Protein AF-A0AAW1UPZ9-F1 (afdb_monomer_lite)

pLDDT: mean 70.07, std 18.01, range [32.88, 92.69]

Sequence (197 aa):
MGSSNSKKPEITIKSIRMSTEDIRSSLRRKRPPLSKEDLHQTLISNSKQLETLRPKQSKKKQLEINQLQKLVSDVSEELLEYNDEHLDKSTDESHSFIHIEPDQLKKQKKNLKCIKTPTPKLKSSNYLDDIERELSRVKSDVSVGIKNEDNKFILLQKKKIEMLSTDLEMLNIQKRRQFTIRSNNWKRTFTDITKRL

Organism: NCBI:txid420089

Structure (mmCIF, N/CA/C/O backbone):
data_AF-A0AAW1UPZ9-F1
#
_entry.id   AF-A0AAW1UPZ9-F1
#
loop_
_atom_site.group_PDB
_atom_site.id
_atom_site.type_symbol
_atom_site.label_atom_id
_atom_site.label_alt_id
_atom_site.label_comp_id
_atom_site.label_asym_id
_atom_site.label_entity_id
_atom_site.label_seq_id
_atom_site.pdbx_PDB_ins_code
_atom_site.Cartn_x
_atom_site.Cartn_y
_atom_site.Cartn_z
_atom_site.occupancy
_atom_site.B_iso_or_equiv
_atom_site.auth_seq_id
_atom_site.auth_comp_id
_atom_site.auth_asym_id
_atom_site.auth_atom_id
_atom_site.pdbx_PDB_model_num
ATOM 1 N N . MET A 1 1 ? 26.867 16.662 29.467 1.00 37.25 1 MET A N 1
ATOM 2 C CA . MET A 1 1 ? 26.565 17.240 28.140 1.00 37.25 1 MET A CA 1
ATOM 3 C C . MET A 1 1 ? 25.119 16.929 27.811 1.00 37.25 1 MET A C 1
ATOM 5 O O . MET A 1 1 ? 24.756 15.762 27.772 1.00 37.25 1 MET A O 1
ATOM 9 N N . GLY A 1 2 ? 24.285 17.963 27.721 1.00 35.94 2 GLY A N 1
ATOM 10 C CA . GLY A 1 2 ? 22.855 17.838 27.461 1.00 35.94 2 GLY A CA 1
ATOM 11 C C . GLY A 1 2 ? 22.503 18.073 25.995 1.00 35.94 2 GLY A C 1
ATOM 12 O O . GLY A 1 2 ? 23.224 18.768 25.285 1.00 35.94 2 GLY A O 1
ATOM 13 N N . SER A 1 3 ? 21.365 17.518 25.579 1.00 32.88 3 SER A N 1
ATOM 14 C CA . SER A 1 3 ? 20.325 18.218 24.811 1.00 32.88 3 SER A CA 1
ATOM 15 C C . SER A 1 3 ? 19.138 17.281 24.603 1.00 32.88 3 SER A C 1
ATOM 17 O O . SER A 1 3 ? 19.120 16.417 23.731 1.00 32.88 3 SER A O 1
ATOM 19 N N . SER A 1 4 ? 18.132 17.465 25.450 1.00 40.25 4 SER A N 1
ATOM 20 C CA . SER A 1 4 ? 16.775 16.959 25.296 1.00 40.25 4 SER A CA 1
ATOM 21 C C . SER A 1 4 ? 16.102 17.636 24.099 1.00 40.25 4 SER A C 1
ATOM 23 O O . SER A 1 4 ? 15.606 18.754 24.217 1.00 40.25 4 SER A O 1
ATOM 25 N N . ASN A 1 5 ? 16.042 16.956 22.956 1.00 39.25 5 ASN A N 1
ATOM 26 C CA . ASN A 1 5 ? 15.197 17.360 21.830 1.00 39.25 5 ASN A CA 1
ATOM 27 C C . ASN A 1 5 ? 13.762 16.839 22.020 1.00 39.25 5 ASN A C 1
ATOM 29 O O . ASN A 1 5 ? 13.230 16.079 21.212 1.00 39.25 5 ASN A O 1
ATOM 33 N N . SER A 1 6 ? 13.102 17.252 23.103 1.00 50.97 6 SER A N 1
ATOM 34 C CA . SER A 1 6 ? 11.651 17.117 23.227 1.00 50.97 6 SER A CA 1
ATOM 35 C C . SER A 1 6 ? 10.989 18.234 22.415 1.00 50.97 6 SER A C 1
ATOM 37 O O . SER A 1 6 ? 10.606 19.280 22.941 1.00 50.97 6 SER A O 1
ATOM 39 N N . LYS A 1 7 ? 10.863 18.037 21.093 1.00 58.34 7 LYS A N 1
ATOM 40 C CA . LYS A 1 7 ? 10.022 18.910 20.256 1.00 58.34 7 LYS A CA 1
ATOM 41 C C . LYS A 1 7 ? 8.641 19.012 20.915 1.00 58.34 7 LYS A C 1
ATOM 43 O O . LYS A 1 7 ? 8.054 17.992 21.279 1.00 58.34 7 LYS A O 1
ATOM 48 N N . LYS A 1 8 ? 8.145 20.241 21.114 1.00 76.56 8 LYS A N 1
ATOM 49 C CA . LYS A 1 8 ? 6.850 20.481 21.767 1.00 76.56 8 LYS A CA 1
ATOM 50 C C . LYS A 1 8 ? 5.765 19.649 21.065 1.00 76.56 8 LYS A C 1
ATOM 52 O O . LYS A 1 8 ? 5.728 19.648 19.834 1.0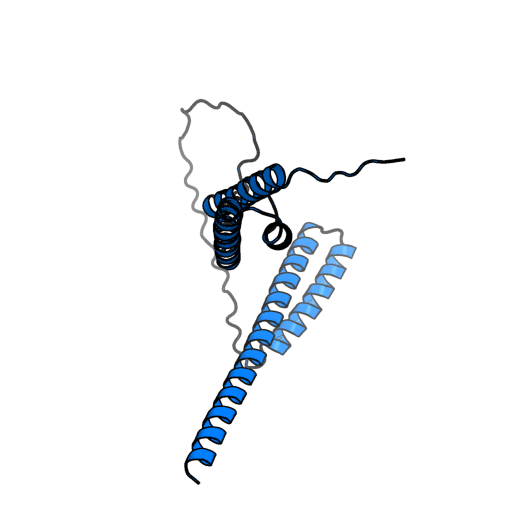0 76.56 8 LYS A O 1
ATOM 57 N N . PRO A 1 9 ? 4.856 18.998 21.810 1.00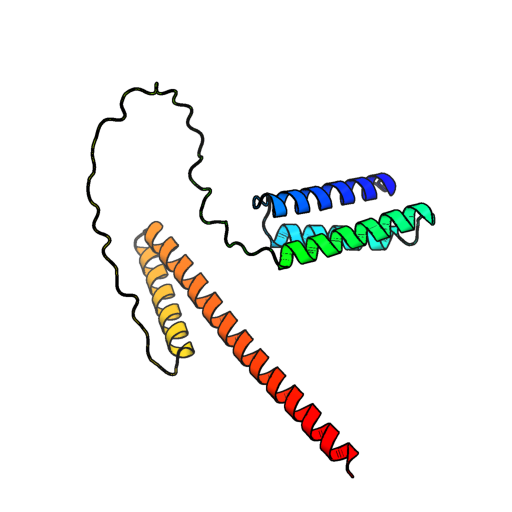 75.81 9 PRO A N 1
ATOM 58 C CA . PRO A 1 9 ? 3.854 18.090 21.246 1.00 75.81 9 PRO A CA 1
ATOM 59 C C . PRO A 1 9 ? 2.985 18.745 20.159 1.00 75.81 9 PRO A C 1
ATOM 61 O O . PRO A 1 9 ? 2.583 18.089 19.206 1.00 75.81 9 PRO A O 1
ATOM 64 N N . GLU A 1 10 ? 2.759 20.056 20.238 1.00 81.06 10 GLU A N 1
ATOM 65 C CA . GLU A 1 10 ? 2.027 20.828 19.226 1.00 81.06 10 GLU A CA 1
ATOM 66 C C . GLU A 1 10 ? 2.755 20.928 17.880 1.00 81.06 10 GLU A C 1
ATOM 68 O O . GLU A 1 10 ? 2.111 20.915 16.832 1.00 81.06 10 GLU A O 1
ATOM 73 N N . ILE A 1 11 ? 4.088 21.013 17.898 1.00 82.69 11 ILE A N 1
ATOM 74 C CA . ILE A 1 11 ? 4.915 21.038 16.685 1.00 82.69 11 ILE A CA 1
ATOM 75 C C . ILE A 1 11 ? 4.829 19.673 16.004 1.00 82.69 11 ILE A C 1
ATOM 77 O O . ILE A 1 11 ? 4.647 19.598 14.792 1.00 82.69 11 ILE A O 1
ATOM 81 N N . THR A 1 12 ? 4.882 18.601 16.795 1.00 84.62 12 THR A N 1
ATOM 82 C CA . THR A 1 12 ? 4.751 17.228 16.305 1.00 84.62 12 THR A CA 1
ATOM 83 C C . THR A 1 12 ? 3.373 16.981 15.688 1.00 84.62 12 THR A C 1
ATOM 85 O O . THR A 1 12 ? 3.299 16.499 14.564 1.00 84.62 12 THR A O 1
ATOM 88 N N . ILE A 1 13 ? 2.282 17.396 16.346 1.00 87.12 13 ILE A N 1
ATOM 89 C CA . ILE A 1 13 ? 0.916 17.262 15.802 1.00 87.12 13 ILE A CA 1
ATOM 90 C C . ILE A 1 13 ? 0.770 18.019 14.473 1.00 87.12 13 ILE A C 1
ATOM 92 O O . ILE A 1 13 ? 0.236 17.469 13.510 1.00 87.12 13 ILE A O 1
ATOM 96 N N . LYS A 1 14 ? 1.276 19.259 14.389 1.00 89.81 14 LYS A N 1
ATOM 97 C CA . LYS A 1 14 ? 1.262 20.035 13.136 1.00 89.81 14 LYS A CA 1
ATOM 98 C C . LYS A 1 14 ? 2.065 19.348 12.031 1.00 89.81 14 LYS A C 1
ATOM 100 O O . LYS A 1 14 ? 1.580 19.253 10.910 1.00 89.81 14 LYS A O 1
ATOM 105 N N . SER A 1 15 ? 3.256 18.843 12.354 1.00 90.06 15 SER A N 1
ATOM 106 C CA . SER A 1 15 ? 4.115 18.131 11.404 1.00 90.06 15 SER A CA 1
ATOM 107 C C . SER A 1 15 ? 3.444 16.869 10.862 1.00 90.06 15 SER A C 1
ATOM 109 O O . SER A 1 15 ? 3.470 16.641 9.657 1.00 90.06 15 SER A O 1
ATOM 111 N N . ILE A 1 16 ? 2.813 16.075 11.733 1.00 90.75 16 ILE A N 1
ATOM 112 C CA . ILE A 1 16 ? 2.090 14.860 11.337 1.00 90.75 16 ILE A CA 1
ATOM 113 C C . ILE A 1 16 ? 0.897 15.214 10.445 1.00 90.75 16 ILE A C 1
ATOM 115 O O . ILE A 1 16 ? 0.673 14.548 9.437 1.00 90.75 16 ILE A O 1
ATOM 119 N N . ARG A 1 17 ? 0.157 16.285 10.770 1.00 92.62 17 ARG A N 1
ATOM 120 C CA . ARG A 1 17 ? -0.947 16.762 9.926 1.00 92.62 17 ARG A CA 1
ATOM 121 C C . ARG A 1 17 ? -0.469 17.140 8.527 1.00 92.62 17 ARG A C 1
ATOM 123 O O . ARG A 1 17 ? -1.063 16.660 7.571 1.00 92.62 17 ARG A O 1
ATOM 130 N N . MET A 1 18 ? 0.581 17.956 8.408 1.00 91.81 18 MET A N 1
ATOM 131 C CA . MET A 1 18 ? 1.110 18.333 7.090 1.00 91.81 18 MET A CA 1
ATOM 132 C C . MET A 1 18 ? 1.578 17.103 6.314 1.00 91.81 18 MET A C 1
ATOM 134 O O . MET A 1 18 ? 1.113 16.883 5.207 1.00 91.81 18 MET A O 1
ATOM 138 N N . SER A 1 19 ? 2.383 16.239 6.942 1.00 91.88 19 SER A N 1
ATOM 139 C CA . SER A 1 19 ? 2.869 15.003 6.317 1.00 91.88 19 SER A CA 1
ATOM 140 C C . SER A 1 19 ? 1.729 14.113 5.811 1.00 91.88 19 SER A C 1
ATOM 142 O O . SER A 1 19 ? 1.794 13.616 4.693 1.00 91.88 19 SER A O 1
ATOM 144 N N . THR A 1 20 ? 0.670 13.927 6.599 1.00 90.88 20 THR A N 1
ATOM 145 C CA . THR A 1 20 ? -0.464 13.075 6.207 1.00 90.88 20 THR A CA 1
ATOM 146 C C . THR A 1 20 ? -1.265 13.695 5.057 1.00 90.88 20 THR A C 1
ATOM 148 O O . THR A 1 20 ? -1.673 12.986 4.139 1.00 90.88 20 THR A O 1
ATOM 151 N N . GLU A 1 21 ? -1.455 15.017 5.066 1.00 91.56 21 GLU A N 1
ATOM 152 C CA . GLU A 1 21 ? -2.173 15.730 4.003 1.00 91.56 21 GLU A CA 1
ATOM 153 C C . GLU A 1 21 ? -1.360 15.815 2.701 1.00 91.56 21 GLU A C 1
ATOM 155 O O . GLU A 1 21 ? -1.933 15.748 1.611 1.00 91.56 21 GLU A O 1
ATOM 160 N N . ASP A 1 22 ? -0.032 15.901 2.798 1.00 88.88 22 ASP A N 1
ATOM 161 C CA . ASP A 1 22 ? 0.878 15.839 1.654 1.00 88.88 22 ASP A CA 1
ATOM 162 C C . ASP A 1 22 ? 0.782 14.470 0.973 1.00 88.88 22 ASP A C 1
ATOM 164 O O . ASP A 1 22 ? 0.564 14.400 -0.238 1.00 88.88 22 ASP A O 1
ATOM 168 N N . ILE A 1 23 ? 0.835 13.380 1.752 1.00 89.06 23 ILE A N 1
ATOM 169 C CA . ILE A 1 23 ? 0.655 12.010 1.244 1.00 89.06 23 ILE A CA 1
ATOM 170 C C . ILE A 1 23 ? -0.710 11.877 0.564 1.00 89.06 23 ILE A C 1
ATOM 172 O O . ILE A 1 23 ? -0.792 11.435 -0.583 1.00 89.06 23 ILE A O 1
ATOM 176 N N . ARG A 1 24 ? -1.780 12.326 1.225 1.00 90.00 24 ARG A N 1
ATOM 177 C CA . ARG A 1 24 ? -3.136 12.305 0.666 1.00 90.00 24 ARG A CA 1
ATOM 178 C C . ARG A 1 24 ? -3.241 13.076 -0.648 1.00 90.00 24 ARG A C 1
ATOM 180 O O . ARG A 1 24 ? -3.834 12.606 -1.620 1.00 90.00 24 ARG A O 1
ATOM 187 N N . SER A 1 25 ? -2.657 14.268 -0.691 1.00 86.56 25 SER A N 1
ATOM 188 C CA . SER A 1 25 ? -2.639 15.115 -1.883 1.00 86.56 25 SER A CA 1
ATOM 189 C C . SER A 1 25 ? -1.876 14.450 -3.025 1.00 86.56 25 SER A C 1
ATOM 191 O O . SER A 1 25 ? -2.332 14.479 -4.169 1.00 86.56 25 SER A O 1
ATOM 193 N N . SER A 1 26 ? -0.746 13.814 -2.725 1.00 82.88 26 SER A N 1
ATOM 194 C CA . SER A 1 26 ? 0.052 13.058 -3.687 1.00 82.88 26 SER A CA 1
ATOM 195 C C . SER A 1 26 ? -0.686 11.843 -4.250 1.00 82.88 26 SER A C 1
ATOM 197 O O . SER A 1 26 ? -0.631 11.624 -5.463 1.00 82.88 26 SER A O 1
ATOM 199 N N . LEU A 1 27 ? -1.435 11.116 -3.413 1.00 82.81 27 LEU A N 1
ATOM 200 C CA . LEU A 1 27 ? -2.290 10.006 -3.848 1.00 82.81 27 LEU A CA 1
ATOM 201 C C . LEU A 1 27 ? -3.390 10.486 -4.796 1.00 82.81 27 LEU A C 1
ATOM 203 O O . LEU A 1 27 ? -3.543 9.950 -5.893 1.00 82.81 27 LEU A O 1
ATOM 207 N N . ARG A 1 28 ? -4.088 11.572 -4.443 1.00 83.31 28 ARG A N 1
ATOM 208 C CA . ARG A 1 28 ? -5.121 12.174 -5.307 1.00 83.31 28 ARG A CA 1
ATOM 209 C C . ARG A 1 28 ? -4.572 12.668 -6.641 1.00 83.31 28 ARG A C 1
ATOM 211 O O . ARG A 1 28 ? -5.247 12.571 -7.662 1.00 83.31 28 ARG A O 1
ATOM 218 N N . ARG A 1 29 ? -3.348 13.198 -6.641 1.00 79.44 29 ARG A N 1
ATOM 219 C CA . ARG A 1 29 ? -2.657 13.666 -7.852 1.00 79.44 29 ARG A CA 1
ATOM 220 C C . ARG A 1 29 ? -2.006 12.533 -8.651 1.00 79.44 29 ARG A C 1
ATOM 222 O O . ARG A 1 29 ? -1.444 12.824 -9.703 1.00 79.44 29 ARG A O 1
ATOM 229 N N . LYS A 1 30 ? -2.058 11.279 -8.171 1.00 69.12 30 LYS A N 1
ATOM 230 C CA . LYS A 1 30 ? -1.391 10.106 -8.772 1.00 69.12 30 LYS A CA 1
ATOM 231 C C . LYS A 1 30 ? 0.097 10.347 -9.060 1.00 69.12 30 LYS A C 1
ATOM 233 O O . LYS A 1 30 ? 0.656 9.830 -10.021 1.00 69.12 30 LYS A O 1
ATOM 238 N N . ARG A 1 31 ? 0.731 11.189 -8.239 1.00 65.06 31 ARG A N 1
ATOM 239 C CA . ARG A 1 31 ? 2.157 11.536 -8.306 1.00 65.06 31 ARG A CA 1
ATOM 240 C C . ARG A 1 31 ? 2.753 11.410 -6.904 1.00 65.06 31 ARG A C 1
ATOM 242 O O . ARG A 1 31 ? 3.028 12.431 -6.263 1.00 65.06 31 ARG A O 1
ATOM 249 N N . PRO A 1 32 ? 2.878 10.182 -6.375 1.00 62.41 32 PRO A N 1
ATOM 250 C CA . PRO A 1 32 ? 3.569 9.971 -5.117 1.00 62.41 32 PRO A CA 1
ATOM 251 C C . PRO A 1 32 ? 5.060 10.332 -5.274 1.00 62.41 32 PRO A C 1
ATOM 253 O O . PRO A 1 32 ? 5.700 9.860 -6.211 1.00 62.41 32 PRO A O 1
ATOM 256 N N . PRO A 1 33 ? 5.625 11.187 -4.398 1.00 57.19 33 PRO A N 1
ATOM 257 C CA . PRO A 1 33 ? 7.039 11.569 -4.450 1.00 57.19 33 PRO A CA 1
ATOM 258 C C . PRO A 1 33 ? 7.976 10.460 -3.940 1.00 57.19 33 PRO A C 1
ATOM 260 O O . PRO A 1 33 ? 9.188 10.568 -4.093 1.00 57.19 33 PRO A O 1
ATOM 263 N N . LEU A 1 34 ? 7.417 9.427 -3.304 1.00 65.50 34 LEU A N 1
ATOM 264 C CA . LEU A 1 34 ? 8.108 8.325 -2.634 1.00 65.50 34 LEU A CA 1
ATOM 265 C C . LEU A 1 34 ? 7.427 6.996 -2.984 1.00 65.50 34 LEU A C 1
ATOM 267 O O . LEU A 1 34 ? 6.282 6.990 -3.441 1.00 65.50 34 LEU A O 1
ATOM 271 N N . SER A 1 35 ? 8.115 5.875 -2.759 1.00 79.25 35 SER A N 1
ATOM 272 C CA . SER A 1 35 ? 7.548 4.549 -3.020 1.00 79.25 35 SER A CA 1
ATOM 273 C C . SER A 1 35 ? 6.333 4.268 -2.122 1.00 79.25 35 SER A C 1
ATOM 275 O O . SER A 1 35 ? 6.225 4.796 -1.014 1.00 79.25 35 SER A O 1
ATOM 277 N N . LYS A 1 36 ? 5.412 3.409 -2.580 1.00 78.75 36 LYS A N 1
ATOM 278 C CA . LYS A 1 36 ? 4.225 2.997 -1.806 1.00 78.75 36 LYS A CA 1
ATOM 279 C C . LYS A 1 36 ? 4.599 2.446 -0.419 1.00 78.75 36 LYS A C 1
ATOM 281 O O . LYS A 1 36 ? 3.918 2.748 0.559 1.00 78.75 36 LYS A O 1
ATOM 286 N N . GLU A 1 37 ? 5.706 1.709 -0.330 1.00 79.62 37 GLU A N 1
ATOM 287 C CA . GLU A 1 37 ? 6.237 1.165 0.925 1.00 79.62 37 GLU A CA 1
ATOM 288 C C . GLU A 1 37 ? 6.715 2.279 1.873 1.00 79.62 37 GLU A C 1
ATOM 290 O O . GLU A 1 37 ? 6.344 2.296 3.046 1.00 79.62 37 GLU A O 1
ATOM 295 N N . ASP A 1 38 ? 7.455 3.271 1.366 1.00 83.50 38 ASP A N 1
ATOM 296 C CA . ASP A 1 38 ? 7.937 4.402 2.175 1.00 83.50 38 ASP A CA 1
ATOM 297 C C . ASP A 1 38 ? 6.780 5.258 2.716 1.00 83.50 38 ASP A C 1
ATOM 299 O O . ASP A 1 38 ? 6.800 5.714 3.867 1.00 83.50 38 ASP A O 1
ATOM 303 N N . LEU A 1 39 ? 5.737 5.455 1.901 1.00 86.94 39 LEU A N 1
ATOM 304 C CA . LEU A 1 39 ? 4.514 6.148 2.313 1.00 86.94 39 LEU A CA 1
ATOM 305 C C . LEU A 1 39 ? 3.796 5.377 3.428 1.00 86.94 39 LEU A C 1
ATOM 307 O O . LEU A 1 39 ? 3.377 5.979 4.419 1.00 86.94 39 LEU A O 1
ATOM 311 N N . HIS A 1 40 ? 3.719 4.050 3.316 1.00 85.75 40 HIS A N 1
ATOM 312 C CA . HIS A 1 40 ? 3.116 3.192 4.333 1.00 85.75 40 HIS A CA 1
ATOM 313 C C . HIS A 1 40 ? 3.902 3.229 5.656 1.00 85.75 40 HIS A C 1
ATOM 315 O O . HIS A 1 40 ? 3.317 3.431 6.723 1.00 85.75 40 HIS A O 1
ATOM 321 N N . GLN A 1 41 ? 5.237 3.143 5.604 1.00 88.25 41 GLN A N 1
ATOM 322 C CA . GLN A 1 41 ? 6.091 3.283 6.793 1.00 88.25 41 GLN A CA 1
ATOM 323 C C . GLN A 1 41 ? 5.932 4.655 7.461 1.00 88.25 41 GLN A C 1
ATOM 325 O O . GLN A 1 41 ? 5.888 4.757 8.693 1.00 88.25 41 GLN A O 1
ATOM 330 N N . THR A 1 42 ? 5.781 5.714 6.663 1.00 89.38 42 THR A N 1
ATOM 331 C CA . THR A 1 42 ? 5.550 7.072 7.170 1.00 89.38 42 THR A CA 1
ATOM 332 C C . THR A 1 42 ? 4.211 7.177 7.905 1.00 89.38 42 THR A C 1
ATOM 334 O O . THR A 1 42 ? 4.163 7.706 9.018 1.00 89.38 42 THR A O 1
ATOM 337 N N . LEU A 1 43 ? 3.133 6.617 7.346 1.00 91.00 43 LEU A N 1
ATOM 338 C CA . LEU A 1 43 ? 1.811 6.599 7.985 1.00 91.00 43 LEU A CA 1
ATOM 339 C C . LEU A 1 43 ? 1.803 5.772 9.282 1.00 91.00 43 LEU A C 1
ATOM 341 O O . LEU A 1 43 ? 1.248 6.220 10.289 1.00 91.00 43 LEU A O 1
ATOM 345 N N . ILE A 1 44 ? 2.496 4.626 9.315 1.00 91.12 44 ILE A N 1
ATOM 346 C CA . ILE A 1 44 ? 2.683 3.829 10.542 1.00 91.12 44 ILE A CA 1
ATOM 347 C C . ILE A 1 44 ? 3.420 4.641 11.612 1.00 91.12 44 ILE A C 1
ATOM 349 O O . ILE A 1 44 ? 3.008 4.658 12.776 1.00 91.12 44 ILE A O 1
ATOM 353 N N . SER A 1 45 ? 4.509 5.315 11.237 1.00 91.25 45 SER A N 1
ATOM 354 C CA . SER A 1 45 ? 5.289 6.152 12.154 1.00 91.25 45 SER A CA 1
ATOM 355 C C . SER A 1 45 ? 4.440 7.290 12.727 1.00 91.25 45 SER A C 1
ATOM 357 O O . SER A 1 45 ? 4.402 7.483 13.945 1.00 91.25 45 SER A O 1
ATOM 359 N N . ASN A 1 46 ? 3.674 7.976 11.873 1.00 90.62 46 ASN A N 1
ATOM 360 C CA . ASN A 1 46 ? 2.735 9.024 12.269 1.00 90.62 46 ASN A CA 1
ATOM 361 C C . ASN A 1 46 ? 1.674 8.497 13.248 1.00 90.62 46 ASN A C 1
ATOM 363 O O . ASN A 1 46 ? 1.436 9.116 14.286 1.00 90.62 46 ASN A O 1
ATOM 367 N N . SER A 1 47 ? 1.088 7.328 12.972 1.00 91.06 47 SER A N 1
ATOM 368 C CA . SER A 1 47 ? 0.102 6.687 13.852 1.00 91.06 47 SER A CA 1
ATOM 369 C C . SER A 1 47 ? 0.675 6.381 15.243 1.00 91.06 47 SER A C 1
ATOM 371 O O . SER A 1 47 ? 0.105 6.795 16.258 1.00 91.06 47 SER A O 1
ATOM 373 N N . LYS A 1 48 ? 1.867 5.766 15.304 1.00 90.75 48 LYS A N 1
ATOM 374 C CA . LYS A 1 48 ? 2.569 5.474 16.567 1.00 90.75 48 LYS A CA 1
ATOM 375 C C . LYS A 1 48 ? 2.882 6.747 17.352 1.00 90.75 48 LYS A C 1
ATOM 377 O O . LYS A 1 48 ? 2.679 6.802 18.565 1.00 90.75 48 LYS A O 1
ATOM 382 N N . GLN A 1 49 ? 3.341 7.801 16.678 1.00 89.69 49 GLN A N 1
ATOM 383 C CA . GLN A 1 49 ? 3.619 9.078 17.335 1.00 89.69 49 GLN A CA 1
ATOM 384 C C . GLN A 1 49 ? 2.346 9.692 17.936 1.00 89.69 49 GLN A C 1
ATOM 386 O O . GLN A 1 49 ? 2.374 10.143 19.081 1.00 89.69 49 GLN A O 1
ATOM 391 N N . LEU A 1 50 ? 1.212 9.648 17.232 1.00 88.88 50 LEU A N 1
ATOM 392 C CA . LEU A 1 50 ? -0.071 10.129 17.760 1.00 88.88 50 LEU A CA 1
ATOM 393 C C . LEU A 1 50 ? -0.539 9.335 18.983 1.00 88.88 50 LEU A C 1
ATOM 395 O O . LEU A 1 50 ? -1.014 9.930 19.952 1.00 88.88 50 LEU A O 1
ATOM 399 N N . GLU A 1 51 ? -0.353 8.015 18.975 1.00 88.00 51 GLU A N 1
ATOM 400 C CA . GLU A 1 51 ? -0.696 7.150 20.106 1.00 88.00 51 GLU A CA 1
ATOM 401 C C . GLU A 1 51 ? 0.115 7.505 21.361 1.00 88.00 51 GLU A C 1
ATOM 403 O O . GLU A 1 51 ? -0.453 7.656 22.445 1.00 88.00 51 GLU A O 1
ATOM 408 N N . THR A 1 52 ? 1.418 7.770 21.214 1.00 87.31 52 THR A N 1
ATOM 409 C CA . THR A 1 52 ? 2.268 8.199 22.343 1.00 87.31 52 THR A CA 1
ATOM 410 C C . THR A 1 52 ? 1.916 9.588 22.887 1.00 87.31 52 THR A C 1
ATOM 412 O O . THR A 1 52 ? 2.145 9.874 24.068 1.00 87.31 52 THR A O 1
ATOM 415 N N . LEU A 1 53 ? 1.357 10.464 22.045 1.00 83.38 53 LEU A N 1
ATOM 416 C CA . LEU A 1 53 ? 0.972 11.827 22.416 1.00 83.38 53 LEU A CA 1
ATOM 417 C C . LEU A 1 53 ? -0.409 11.886 23.079 1.00 83.38 53 LEU A C 1
ATOM 419 O O . LEU A 1 53 ? -0.628 12.740 23.939 1.00 83.38 53 LEU A O 1
ATOM 423 N N . ARG A 1 54 ? -1.322 10.968 22.739 1.00 80.75 54 ARG A N 1
ATOM 424 C CA . ARG A 1 54 ? -2.708 10.930 23.233 1.00 80.75 54 ARG A CA 1
ATOM 425 C C . ARG A 1 54 ? -2.854 10.997 24.767 1.00 80.75 54 ARG A C 1
ATOM 427 O O . ARG A 1 54 ? -3.617 11.850 25.228 1.00 80.75 54 ARG A O 1
ATOM 434 N N . PRO A 1 55 ? -2.146 10.193 25.589 1.00 74.75 55 PRO A N 1
ATOM 435 C CA . PRO A 1 55 ? -2.348 10.201 27.043 1.00 74.75 55 PRO A CA 1
ATOM 436 C C . PRO A 1 55 ? -1.811 11.459 27.746 1.00 74.75 55 PRO A C 1
ATOM 438 O O . PRO A 1 55 ? -2.175 11.718 28.888 1.00 74.75 55 PRO A O 1
ATOM 441 N N . LYS A 1 56 ? -0.965 12.265 27.087 1.00 74.00 56 LYS A N 1
ATOM 442 C CA . LYS A 1 56 ? -0.243 13.397 27.704 1.00 74.00 56 LYS A CA 1
ATOM 443 C C . LYS A 1 56 ? -0.880 14.768 27.431 1.00 74.00 56 LYS A C 1
ATOM 445 O O . LYS A 1 56 ? -0.245 15.790 27.674 1.00 74.00 56 LYS A O 1
ATOM 450 N N . GLN A 1 57 ? -2.088 14.808 26.869 1.00 77.81 57 GLN A N 1
ATOM 451 C CA . GLN A 1 57 ? -2.701 16.027 26.327 1.00 77.81 57 GLN A CA 1
ATOM 452 C C . GLN A 1 57 ? -4.069 16.342 26.944 1.00 77.81 57 GLN A C 1
ATOM 454 O O . GLN A 1 57 ? -4.772 15.456 27.424 1.00 77.81 57 GLN A O 1
ATOM 459 N N . SER A 1 58 ? -4.468 17.619 26.896 1.00 82.94 58 SER A N 1
ATOM 460 C CA . SER A 1 58 ? -5.792 18.078 27.343 1.00 82.94 58 SER A CA 1
ATOM 461 C C . SER A 1 58 ? -6.923 17.492 26.484 1.00 82.94 58 SER A C 1
ATOM 463 O O . SER A 1 58 ? -6.707 17.151 25.322 1.00 82.94 58 SER A O 1
ATOM 465 N N . LYS A 1 59 ? -8.161 17.429 27.003 1.00 80.50 59 LYS A N 1
ATOM 466 C CA . LYS A 1 59 ? -9.329 16.865 26.282 1.00 80.50 59 LYS A CA 1
ATOM 467 C C . LYS A 1 59 ? -9.517 17.437 24.866 1.00 80.50 59 LYS A C 1
ATOM 469 O O . LYS A 1 59 ? -9.788 16.693 23.929 1.00 80.50 59 LYS A O 1
ATOM 474 N N . LYS A 1 60 ? -9.317 18.749 24.685 1.00 81.31 60 LYS A N 1
ATOM 475 C CA . LYS A 1 60 ? -9.401 19.413 23.369 1.00 81.31 60 LYS A CA 1
ATOM 476 C C . LYS A 1 60 ? -8.324 18.905 22.401 1.00 81.31 60 LYS A C 1
ATOM 478 O O . LYS A 1 60 ? -8.604 18.680 21.229 1.00 81.31 60 LYS A O 1
ATOM 483 N N . LYS A 1 61 ? -7.103 18.697 22.897 1.00 80.38 61 LYS A N 1
ATOM 484 C CA . LYS A 1 61 ? -5.970 18.183 22.117 1.00 80.38 61 LYS A CA 1
ATOM 485 C C . LYS A 1 61 ? -6.077 16.682 21.845 1.00 80.38 61 LYS A C 1
ATOM 487 O O . LYS A 1 61 ? -5.694 16.242 20.771 1.00 80.38 61 LYS A O 1
ATOM 492 N N . GLN A 1 62 ? -6.669 15.911 22.754 1.00 83.12 62 GLN A N 1
ATOM 493 C CA . GLN A 1 62 ? -7.015 14.509 22.503 1.00 83.12 62 GLN A CA 1
ATOM 494 C C . GLN A 1 62 ? -8.017 14.370 21.355 1.00 83.12 62 GLN A C 1
ATOM 496 O O . GLN A 1 62 ? -7.873 13.478 20.527 1.00 83.12 62 GLN A O 1
ATOM 501 N N . LEU A 1 63 ? -9.000 15.272 21.269 1.00 86.88 63 LEU A N 1
ATOM 502 C CA . LEU A 1 63 ? -9.958 15.284 20.166 1.00 86.88 63 LEU A CA 1
ATOM 503 C C . LEU A 1 63 ? -9.276 15.599 18.823 1.00 86.88 63 LEU A C 1
ATOM 505 O O . LEU A 1 63 ? -9.544 14.918 17.837 1.00 86.88 63 LEU A O 1
ATOM 509 N N . GLU A 1 64 ? -8.338 16.551 18.802 1.00 87.06 64 GLU A N 1
ATOM 510 C CA . GLU A 1 64 ? -7.498 16.848 17.628 1.00 87.06 64 GLU A CA 1
ATOM 511 C C . GLU A 1 64 ? -6.629 15.642 17.218 1.00 87.06 64 GLU A C 1
ATOM 513 O O . GLU A 1 64 ? -6.542 15.321 16.033 1.00 87.06 64 GLU A O 1
ATOM 518 N N . ILE A 1 65 ? -6.036 14.936 18.188 1.00 88.56 65 ILE A N 1
ATOM 519 C CA . ILE A 1 65 ? -5.258 13.711 17.945 1.00 88.56 65 ILE A CA 1
ATOM 520 C C . ILE A 1 65 ? -6.146 12.600 17.381 1.00 88.56 65 ILE A C 1
ATOM 522 O O . ILE A 1 65 ? -5.751 11.964 16.414 1.00 88.56 65 ILE A O 1
ATOM 526 N N . ASN A 1 66 ? -7.349 12.390 17.921 1.00 88.44 66 ASN A N 1
ATOM 527 C CA . ASN A 1 66 ? -8.272 11.364 17.426 1.00 88.44 66 ASN A CA 1
ATOM 528 C C . ASN A 1 66 ? -8.721 11.653 15.984 1.00 88.44 66 ASN A C 1
ATOM 530 O O . ASN A 1 66 ? -8.780 10.744 15.160 1.00 88.44 66 ASN A O 1
ATOM 534 N N . GLN A 1 67 ? -9.012 12.918 15.661 1.00 90.81 67 GLN A N 1
ATOM 535 C CA . GLN A 1 67 ? -9.332 13.331 14.290 1.00 90.81 67 GLN A CA 1
ATOM 536 C C . GLN A 1 67 ? -8.160 13.069 13.341 1.00 90.81 67 GLN A C 1
ATOM 538 O O . GLN A 1 67 ? -8.359 12.607 12.221 1.00 90.81 67 GLN A O 1
ATOM 543 N N . LEU A 1 68 ? -6.937 13.336 13.798 1.00 91.50 68 LEU A N 1
ATOM 544 C CA . LEU A 1 68 ? -5.735 13.107 13.010 1.00 91.50 68 LEU A CA 1
ATOM 545 C C . LEU A 1 68 ? -5.407 11.612 12.868 1.00 91.50 68 LEU A C 1
ATOM 547 O O . LEU A 1 68 ? -5.001 11.191 11.795 1.00 91.50 68 LEU A O 1
ATOM 551 N N . GLN A 1 69 ? -5.648 10.795 13.897 1.00 91.19 69 GLN A N 1
ATOM 552 C CA . GLN A 1 69 ? -5.546 9.333 13.810 1.00 91.19 69 GLN A CA 1
ATOM 553 C C . GLN A 1 69 ? -6.531 8.768 12.788 1.00 91.19 69 GLN A C 1
ATOM 555 O O . GLN A 1 69 ? -6.153 7.911 11.994 1.00 91.19 69 GLN A O 1
ATOM 560 N N . LYS A 1 70 ? -7.765 9.289 12.762 1.00 92.69 70 LYS A N 1
ATOM 561 C CA . LYS A 1 70 ? -8.740 8.929 11.732 1.00 92.69 70 LYS A CA 1
ATOM 562 C C . LYS A 1 70 ? -8.231 9.296 10.338 1.00 92.69 70 LYS A C 1
ATOM 564 O O . LYS A 1 70 ? -8.223 8.439 9.472 1.00 92.69 70 LYS A O 1
ATOM 569 N N . LEU A 1 71 ? -7.724 10.517 10.149 1.00 91.69 71 LEU A N 1
ATOM 570 C CA . LEU A 1 71 ? -7.150 10.935 8.867 1.00 91.69 71 LEU A CA 1
ATOM 571 C C . LEU A 1 71 ? -5.996 10.022 8.422 1.00 91.69 71 LEU A C 1
ATOM 573 O O . LEU A 1 71 ? -5.942 9.642 7.261 1.00 91.69 71 LEU A O 1
ATOM 577 N N . VAL A 1 72 ? -5.088 9.651 9.330 1.00 91.44 72 VAL A N 1
ATOM 578 C CA . VAL A 1 72 ? -3.990 8.717 9.022 1.00 91.44 72 VAL A CA 1
ATOM 579 C C . VAL A 1 72 ? -4.532 7.345 8.611 1.00 91.44 72 VAL A C 1
ATOM 581 O O . VAL A 1 72 ? -4.002 6.755 7.672 1.00 91.44 72 VAL A O 1
ATOM 584 N N . SER A 1 73 ? -5.586 6.851 9.269 1.00 91.50 73 SER A N 1
ATOM 585 C CA . SER A 1 73 ? -6.252 5.592 8.905 1.00 91.50 73 SER A CA 1
ATOM 586 C C . SER A 1 73 ? -6.892 5.677 7.522 1.00 91.50 73 SER A C 1
ATOM 588 O O . SER A 1 73 ? -6.587 4.847 6.673 1.00 91.50 73 SER A O 1
ATOM 590 N N . ASP A 1 74 ? -7.688 6.720 7.270 1.00 90.75 74 ASP A N 1
ATOM 591 C CA . ASP A 1 74 ? -8.360 6.950 5.988 1.00 90.75 74 ASP A CA 1
ATOM 592 C C . ASP A 1 74 ? -7.326 7.013 4.846 1.00 90.75 74 ASP A C 1
ATOM 594 O O . ASP A 1 74 ? -7.480 6.366 3.817 1.00 90.75 74 ASP A O 1
ATOM 598 N N . VAL A 1 75 ? -6.215 7.735 5.041 1.00 89.19 75 VAL A N 1
ATOM 599 C CA . VAL A 1 75 ? -5.134 7.836 4.043 1.00 89.19 75 VAL A CA 1
ATOM 600 C C . VAL A 1 75 ? -4.375 6.515 3.876 1.00 89.19 75 VAL A C 1
ATOM 602 O O . VAL A 1 75 ? -3.907 6.217 2.780 1.00 89.19 75 VAL A O 1
ATOM 605 N N . SER A 1 76 ? -4.261 5.704 4.930 1.00 88.38 76 SER A N 1
ATOM 606 C CA . SER A 1 76 ? -3.657 4.367 4.839 1.00 88.38 76 SER A CA 1
ATOM 607 C C . SER A 1 76 ? -4.537 3.411 4.032 1.00 88.38 76 SER A C 1
ATOM 609 O O . SER A 1 76 ? -4.018 2.644 3.228 1.00 88.38 76 SER A O 1
ATOM 611 N N . GLU A 1 77 ? -5.858 3.486 4.196 1.00 86.06 77 GLU A N 1
ATOM 612 C CA . GLU A 1 77 ? -6.825 2.744 3.378 1.00 86.06 77 GLU A CA 1
ATOM 613 C C . GLU A 1 77 ? -6.799 3.225 1.919 1.00 86.06 77 GLU A C 1
ATOM 615 O O . GLU A 1 77 ? -6.629 2.402 1.019 1.00 86.06 77 GLU A O 1
ATOM 620 N N . GLU A 1 78 ? -6.824 4.547 1.684 1.00 86.00 78 GLU A N 1
ATOM 621 C CA . GLU A 1 78 ? -6.666 5.151 0.348 1.00 86.00 78 GLU A CA 1
ATOM 622 C C . GLU A 1 78 ? -5.355 4.675 -0.326 1.00 86.00 78 GLU A C 1
ATOM 624 O O . GLU A 1 78 ? -5.335 4.405 -1.526 1.00 86.00 78 GLU A O 1
ATOM 629 N N . LEU A 1 79 ? -4.256 4.526 0.430 1.00 84.25 79 LEU A N 1
ATOM 630 C CA . LEU A 1 79 ? -2.971 4.014 -0.068 1.00 84.25 79 LEU A CA 1
ATOM 631 C C . LEU A 1 79 ? -3.018 2.515 -0.409 1.00 84.25 79 LEU A C 1
ATOM 633 O O . LEU A 1 79 ? -2.369 2.081 -1.361 1.00 84.25 79 LEU A O 1
ATOM 637 N N . LEU A 1 80 ? -3.754 1.705 0.354 1.00 79.94 80 LEU A N 1
ATOM 638 C CA . LEU A 1 80 ? -3.917 0.277 0.065 1.00 79.94 80 LEU A CA 1
ATOM 639 C C . LEU A 1 80 ? -4.728 0.064 -1.216 1.00 79.94 80 LEU A C 1
ATOM 641 O O . LEU A 1 80 ? -4.328 -0.750 -2.049 1.00 79.94 80 LEU A O 1
ATOM 645 N N . GLU A 1 81 ? -5.799 0.841 -1.386 1.00 78.88 81 GLU A N 1
ATOM 646 C CA . GLU A 1 81 ? -6.656 0.865 -2.579 1.00 78.88 81 GLU A CA 1
ATOM 647 C C . GLU A 1 81 ? -6.003 1.554 -3.784 1.00 78.88 81 GLU A C 1
ATOM 649 O O . GLU A 1 81 ? -6.458 1.391 -4.918 1.00 78.88 81 GLU A O 1
ATOM 654 N N . TYR A 1 82 ? -4.923 2.309 -3.560 1.00 71.44 82 TYR A N 1
ATOM 655 C CA . TYR A 1 82 ? -4.132 2.907 -4.625 1.00 71.44 82 TYR A CA 1
ATOM 656 C C . TYR A 1 82 ? -3.509 1.807 -5.495 1.00 71.44 82 TYR A C 1
ATOM 658 O O . TYR A 1 82 ? -2.492 1.195 -5.145 1.00 71.44 82 TYR A O 1
ATOM 666 N N . ASN A 1 83 ? -4.150 1.565 -6.636 1.00 62.09 83 ASN A N 1
ATOM 667 C CA . ASN A 1 83 ? -3.634 0.757 -7.727 1.00 62.09 83 ASN A CA 1
ATOM 668 C C . ASN A 1 83 ? -2.654 1.594 -8.558 1.00 62.09 83 ASN A C 1
ATOM 670 O O . ASN A 1 83 ? -3.001 2.679 -9.030 1.00 62.09 83 ASN A O 1
ATOM 674 N N . ASP A 1 84 ? -1.468 1.048 -8.828 1.00 58.81 84 ASP A N 1
ATOM 675 C CA . ASP A 1 84 ? -0.436 1.643 -9.695 1.00 58.81 84 ASP A CA 1
ATOM 676 C C . ASP A 1 84 ? -0.832 1.691 -11.191 1.00 58.81 84 ASP A C 1
ATOM 678 O O . ASP A 1 84 ? 0.011 1.873 -12.069 1.00 58.81 84 ASP A O 1
ATOM 682 N N . GLU A 1 85 ? -2.126 1.596 -11.517 1.00 52.09 85 GLU A N 1
ATOM 683 C CA . GLU A 1 85 ? -2.674 1.576 -12.884 1.00 52.09 85 GLU A CA 1
ATOM 684 C C . GLU A 1 85 ? -2.444 2.879 -13.682 1.00 52.09 85 GLU A C 1
ATOM 686 O O . GLU A 1 85 ? -2.866 2.995 -14.832 1.00 52.09 85 GLU A O 1
ATOM 691 N N . HIS A 1 86 ? -1.741 3.866 -13.120 1.00 49.50 86 HIS A N 1
ATOM 692 C CA . HIS A 1 86 ? -1.407 5.120 -13.800 1.00 49.50 86 HIS A CA 1
ATOM 693 C C . HIS A 1 86 ? 0.089 5.409 -13.949 1.00 49.50 86 HIS A C 1
ATOM 695 O O . HIS A 1 86 ? 0.445 6.489 -14.420 1.00 49.50 86 HIS A O 1
ATOM 701 N N . LEU A 1 87 ? 0.963 4.444 -13.658 1.00 43.75 87 LEU A N 1
ATOM 702 C CA . L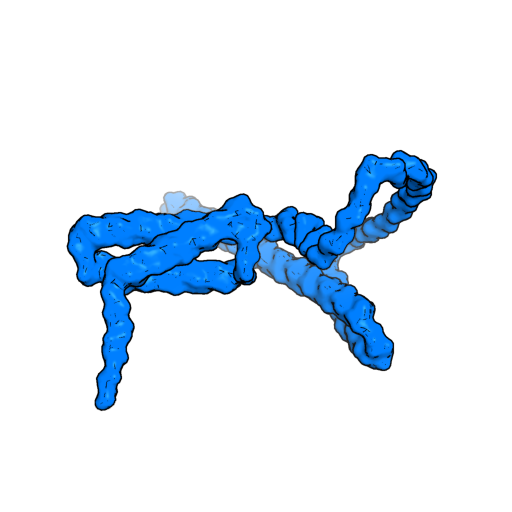EU A 1 87 ? 2.406 4.576 -13.886 1.00 43.75 87 LEU A CA 1
ATOM 703 C C . LEU A 1 87 ? 2.860 4.269 -15.327 1.00 43.75 87 LEU A C 1
ATOM 705 O O . LEU A 1 87 ? 4.041 4.026 -15.541 1.0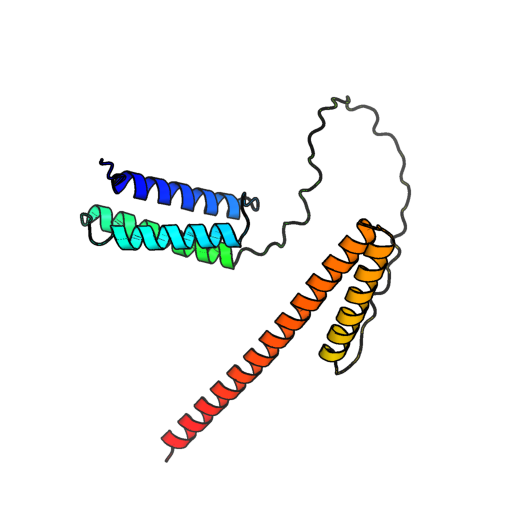0 43.75 87 LEU A O 1
ATOM 709 N N . ASP A 1 88 ? 1.966 4.329 -16.323 1.00 40.44 88 ASP A N 1
ATOM 710 C CA . ASP A 1 88 ? 2.343 4.118 -17.736 1.00 40.44 88 ASP A CA 1
ATOM 711 C C . ASP A 1 88 ? 2.044 5.306 -18.669 1.00 40.44 88 ASP A C 1
ATOM 713 O O . ASP A 1 88 ? 1.935 5.147 -19.883 1.00 40.44 88 ASP A O 1
ATOM 717 N N . LYS A 1 89 ? 1.918 6.528 -18.123 1.00 42.97 89 LYS A N 1
ATOM 718 C CA . LYS A 1 89 ? 1.892 7.772 -18.922 1.00 42.97 89 LYS A CA 1
ATOM 719 C C . LYS A 1 89 ? 2.494 8.979 -18.192 1.00 42.97 89 LYS A C 1
ATOM 721 O O . LYS A 1 89 ? 1.816 9.987 -18.021 1.00 42.97 89 LYS A O 1
ATOM 726 N N . SER A 1 90 ? 3.753 8.924 -17.758 1.00 41.12 90 SER A N 1
ATOM 727 C CA . SER A 1 90 ? 4.479 10.176 -17.460 1.00 41.12 90 SER A CA 1
ATOM 728 C C . SER A 1 90 ? 6.006 10.086 -17.541 1.00 41.12 90 SER A C 1
ATOM 730 O O . SER A 1 90 ? 6.700 10.776 -16.800 1.00 41.12 90 SER A O 1
ATOM 732 N N . THR A 1 91 ? 6.548 9.284 -18.454 1.00 41.69 91 THR A N 1
ATOM 733 C CA . THR A 1 91 ? 7.935 9.450 -18.918 1.00 41.69 91 THR A CA 1
ATOM 734 C C . THR A 1 91 ? 7.923 9.901 -20.369 1.00 41.69 91 THR A C 1
ATOM 736 O O . THR A 1 91 ? 8.259 9.125 -21.255 1.00 41.69 91 THR A O 1
ATOM 739 N N . ASP A 1 92 ? 7.484 11.140 -20.602 1.00 39.75 92 ASP A N 1
ATOM 740 C CA . ASP A 1 92 ? 7.941 11.909 -21.767 1.00 39.75 92 ASP A CA 1
ATOM 741 C C . ASP A 1 92 ? 7.864 13.433 -21.551 1.00 39.75 92 ASP A C 1
ATOM 743 O O . ASP A 1 92 ? 7.557 14.200 -22.454 1.00 39.75 92 ASP A O 1
ATOM 747 N N . GLU A 1 93 ? 8.156 13.901 -20.335 1.00 39.53 93 GLU A N 1
ATOM 748 C CA . GLU A 1 93 ? 8.480 15.317 -20.108 1.00 39.53 93 GLU A CA 1
ATOM 749 C C . GLU A 1 93 ? 9.828 15.409 -19.393 1.00 39.53 93 GLU A C 1
ATOM 751 O O . GLU A 1 93 ? 9.949 15.821 -18.242 1.00 39.53 93 GLU A O 1
ATOM 756 N N . SER A 1 94 ? 10.872 14.979 -20.105 1.00 40.94 94 SER A N 1
ATOM 757 C CA . SER A 1 94 ? 12.206 15.529 -19.875 1.00 40.94 94 SER A CA 1
ATOM 758 C C . SER A 1 94 ? 12.240 16.923 -20.494 1.00 40.94 94 SER A C 1
ATOM 760 O O . SER A 1 94 ? 11.889 17.106 -21.656 1.00 40.94 94 SER A O 1
ATOM 762 N N . HIS A 1 95 ? 12.635 17.914 -19.702 1.00 40.59 95 HIS A N 1
ATOM 763 C CA . HIS A 1 95 ? 12.778 19.300 -20.122 1.00 40.59 95 HIS A CA 1
ATOM 764 C C . HIS A 1 95 ? 13.640 19.445 -21.387 1.00 40.59 95 HIS A C 1
ATOM 766 O O . HIS A 1 95 ? 14.850 19.235 -21.350 1.00 40.59 95 HIS A O 1
ATOM 772 N N . SER A 1 96 ? 13.043 19.941 -22.469 1.00 35.25 96 SER A N 1
ATOM 773 C CA . SER A 1 96 ? 13.766 20.737 -23.458 1.00 35.25 96 SER A CA 1
ATOM 774 C C . SER A 1 96 ? 12.924 21.955 -23.816 1.00 35.25 96 SER A C 1
ATOM 776 O O . SER A 1 96 ? 11.917 21.845 -24.514 1.00 35.25 96 SER A O 1
ATOM 778 N N . PHE A 1 97 ? 13.333 23.131 -23.341 1.00 39.09 97 PHE A N 1
ATOM 779 C CA . PHE A 1 97 ? 12.941 24.375 -23.990 1.00 39.09 97 PHE A CA 1
ATOM 780 C C . PHE A 1 97 ? 13.555 24.371 -25.393 1.00 39.09 97 PHE A C 1
ATOM 782 O O . PHE A 1 97 ? 14.758 24.564 -25.543 1.00 39.09 97 PHE A O 1
ATOM 789 N N . ILE A 1 98 ? 12.727 24.160 -26.413 1.00 36.56 98 ILE A N 1
ATOM 790 C CA . ILE A 1 98 ? 12.978 24.671 -27.760 1.00 36.56 98 ILE A CA 1
ATOM 791 C C . ILE A 1 98 ? 11.690 25.375 -28.174 1.00 36.56 98 ILE A C 1
ATOM 793 O O . ILE A 1 98 ? 10.652 24.745 -28.364 1.00 36.56 98 ILE A O 1
ATOM 797 N N . HIS A 1 99 ? 11.743 26.702 -28.244 1.00 40.03 99 HIS A N 1
ATOM 798 C CA . HIS A 1 99 ? 10.674 27.500 -28.825 1.00 40.03 99 HIS A CA 1
ATOM 799 C C . HIS A 1 99 ? 10.713 27.277 -30.341 1.00 40.03 99 HIS A C 1
ATOM 801 O O . HIS A 1 99 ? 11.676 27.673 -30.995 1.00 40.03 99 HIS A O 1
ATOM 807 N N . ILE A 1 100 ? 9.711 26.589 -30.886 1.00 38.50 100 ILE A N 1
ATOM 808 C CA . ILE A 1 100 ? 9.517 26.439 -32.331 1.00 38.50 100 ILE A CA 1
ATOM 809 C C . ILE A 1 100 ? 8.148 27.041 -32.645 1.00 38.50 100 ILE A C 1
ATOM 811 O O . ILE A 1 100 ? 7.138 26.591 -32.101 1.00 38.50 100 ILE A O 1
ATOM 815 N N . GLU A 1 101 ? 8.137 28.091 -33.469 1.00 37.81 101 GLU A N 1
ATOM 816 C CA . GLU A 1 101 ? 6.926 28.780 -33.924 1.00 37.81 101 GLU A CA 1
ATOM 817 C C . GLU A 1 101 ? 5.916 27.815 -34.574 1.00 37.81 101 GLU A C 1
ATOM 819 O O . GLU A 1 101 ? 6.305 26.869 -35.272 1.00 37.81 101 GLU A O 1
ATOM 824 N N . PRO A 1 102 ? 4.604 28.048 -34.394 1.00 38.97 102 PRO A N 1
ATOM 825 C CA . PRO A 1 102 ? 3.575 27.165 -34.907 1.00 38.97 102 PRO A CA 1
ATOM 826 C C . PRO A 1 102 ? 3.234 27.525 -36.356 1.00 38.97 102 PRO A C 1
ATOM 828 O O . PRO A 1 102 ? 2.214 28.164 -36.587 1.00 38.97 102 PRO A O 1
ATOM 831 N N . ASP A 1 103 ? 4.037 27.110 -37.346 1.00 44.06 103 ASP A N 1
ATOM 832 C CA . ASP A 1 103 ? 3.562 27.226 -38.741 1.00 44.06 103 ASP A CA 1
ATOM 833 C C . ASP A 1 103 ? 4.037 26.181 -39.769 1.00 44.06 103 ASP A C 1
ATOM 835 O O . ASP A 1 103 ? 4.001 26.410 -40.976 1.00 44.06 103 ASP A O 1
ATOM 839 N N . GLN A 1 104 ? 4.457 24.979 -39.356 1.00 44.50 104 GLN A N 1
ATOM 840 C CA . GLN A 1 104 ? 4.856 23.933 -40.321 1.00 44.50 104 GLN A CA 1
ATOM 841 C C . GLN A 1 104 ? 4.325 22.533 -39.966 1.00 44.50 104 GLN A C 1
ATOM 843 O O . GLN A 1 104 ? 5.030 21.531 -40.046 1.00 44.50 104 GLN A O 1
ATOM 848 N N . LEU A 1 105 ? 3.035 22.421 -39.634 1.00 40.56 105 LEU A N 1
ATOM 849 C CA . LEU A 1 105 ? 2.321 21.137 -39.652 1.00 40.56 105 LEU A CA 1
ATOM 850 C C . LEU A 1 105 ? 1.766 20.868 -41.061 1.00 40.56 105 LEU A C 1
ATOM 852 O O . LEU A 1 105 ? 0.569 20.973 -41.324 1.00 40.56 105 LEU A O 1
ATOM 856 N N . LYS A 1 106 ? 2.643 20.480 -41.996 1.00 44.16 106 LYS A N 1
ATOM 857 C CA . LYS A 1 106 ? 2.222 19.855 -43.260 1.00 44.16 106 LYS A CA 1
ATOM 858 C C . LYS A 1 106 ? 2.873 18.487 -43.451 1.00 44.16 106 LYS A C 1
ATOM 860 O O . LYS A 1 106 ? 4.027 18.374 -43.829 1.00 44.16 106 LYS A O 1
ATOM 865 N N . LYS A 1 107 ? 2.005 17.475 -43.316 1.00 49.94 107 LYS A N 1
ATOM 866 C CA . LYS A 1 107 ? 1.994 16.179 -44.020 1.00 49.94 107 LYS A CA 1
ATOM 867 C C . LYS A 1 107 ? 3.205 15.262 -43.804 1.00 49.94 107 LYS A C 1
ATOM 869 O O . LYS A 1 107 ? 4.217 15.463 -44.446 1.00 49.94 107 LYS A O 1
ATOM 874 N N . GLN A 1 108 ? 2.991 14.125 -43.131 1.00 38.00 108 GLN A N 1
ATOM 875 C CA . GLN A 1 108 ? 3.168 12.780 -43.719 1.00 38.00 108 GLN A CA 1
ATOM 876 C C . GLN A 1 108 ? 2.368 11.741 -42.906 1.00 38.00 108 GLN A C 1
ATOM 878 O O . GLN A 1 108 ? 2.766 11.339 -41.818 1.00 38.00 108 GLN A O 1
ATOM 883 N N . LYS A 1 109 ? 1.237 11.269 -43.451 1.00 53.31 109 LYS A N 1
ATOM 884 C CA . LYS A 1 109 ? 0.603 10.016 -43.010 1.00 53.31 109 LYS A CA 1
ATOM 885 C C . LYS A 1 109 ? 1.457 8.858 -43.533 1.00 53.31 109 LYS A C 1
ATOM 887 O O . LYS A 1 109 ? 1.453 8.609 -44.735 1.00 53.31 109 LYS A O 1
ATOM 892 N N . LYS A 1 110 ? 2.152 8.134 -42.656 1.00 47.59 110 LYS A N 1
ATOM 893 C CA . LYS A 1 110 ? 2.680 6.798 -42.967 1.00 47.59 110 LYS A CA 1
ATOM 894 C C . LYS A 1 110 ? 1.942 5.772 -42.111 1.00 47.59 110 LYS A C 1
ATOM 896 O O . LYS A 1 110 ? 1.998 5.805 -40.888 1.00 47.59 110 LYS A O 1
ATOM 901 N N . ASN A 1 111 ? 1.203 4.897 -42.789 1.00 49.66 111 ASN A N 1
ATOM 902 C CA . ASN A 1 111 ? 0.458 3.785 -42.210 1.00 49.66 111 ASN A CA 1
ATOM 903 C C . ASN A 1 111 ? 1.430 2.748 -41.625 1.00 49.66 111 ASN A C 1
ATOM 905 O O . ASN A 1 111 ? 1.978 1.935 -42.368 1.00 49.66 111 ASN A O 1
ATOM 909 N N . LEU A 1 112 ? 1.620 2.740 -40.306 1.00 42.44 112 LEU A N 1
ATOM 910 C CA . LEU A 1 112 ? 2.248 1.615 -39.613 1.00 42.44 112 LEU A CA 1
ATOM 911 C C . LEU A 1 112 ? 1.175 0.550 -39.359 1.00 42.44 112 LEU A C 1
ATOM 913 O O . LEU A 1 112 ? 0.303 0.708 -38.506 1.00 42.44 112 LEU A O 1
ATOM 917 N N . LYS A 1 113 ? 1.205 -0.531 -40.147 1.00 46.94 113 LYS A N 1
ATOM 918 C CA . LYS A 1 113 ? 0.367 -1.714 -39.916 1.00 46.94 113 LYS A CA 1
ATOM 919 C C . LYS A 1 113 ? 0.773 -2.351 -38.584 1.00 46.94 113 LYS A C 1
ATOM 921 O O . LYS A 1 113 ? 1.904 -2.797 -38.425 1.00 46.94 113 LYS A O 1
ATOM 926 N N . CYS A 1 114 ? -0.173 -2.404 -37.650 1.00 37.94 114 CYS A N 1
ATOM 927 C CA . CYS A 1 114 ? -0.075 -3.144 -36.397 1.00 37.94 114 CYS A CA 1
ATOM 928 C C . CYS A 1 114 ? 0.080 -4.643 -36.704 1.00 37.94 114 CYS A C 1
ATOM 930 O O . CYS A 1 114 ? -0.876 -5.305 -37.115 1.00 37.94 114 CYS A O 1
ATOM 932 N N . ILE A 1 115 ? 1.289 -5.177 -36.533 1.00 45.06 115 ILE A N 1
ATOM 933 C CA . ILE A 1 115 ? 1.517 -6.621 -36.521 1.00 45.06 115 ILE A CA 1
ATOM 934 C C . ILE A 1 115 ? 1.052 -7.109 -35.150 1.00 45.06 115 ILE A C 1
ATOM 936 O O . ILE A 1 115 ? 1.743 -6.935 -34.149 1.00 45.06 115 ILE A O 1
ATOM 940 N N . LYS A 1 116 ? -0.152 -7.686 -35.096 1.00 40.75 116 LYS A N 1
ATOM 941 C CA . LYS A 1 116 ? -0.618 -8.435 -33.927 1.00 40.75 116 LYS A CA 1
ATOM 942 C C . LYS A 1 116 ? 0.255 -9.679 -33.798 1.00 40.75 116 LYS A C 1
ATOM 944 O O . LYS A 1 116 ? 0.097 -10.621 -34.571 1.00 40.75 116 LYS A O 1
ATOM 949 N N . THR A 1 117 ? 1.172 -9.690 -32.839 1.00 46.06 117 THR A N 1
ATOM 950 C CA . THR A 1 117 ? 1.812 -10.933 -32.417 1.00 46.06 117 THR A CA 1
ATOM 951 C C . THR A 1 117 ? 0.778 -11.759 -31.644 1.00 46.06 117 THR A C 1
ATOM 953 O O . THR A 1 117 ? 0.136 -11.243 -30.726 1.00 46.06 117 THR A O 1
ATOM 956 N N . PRO A 1 118 ? 0.531 -13.021 -32.029 1.00 44.34 118 PRO A N 1
ATOM 957 C CA . PRO A 1 118 ? -0.422 -13.860 -31.324 1.00 44.34 118 PRO A CA 1
ATOM 958 C C . PRO A 1 118 ? 0.173 -14.250 -29.970 1.00 44.34 118 PRO A C 1
ATOM 960 O O . PRO A 1 118 ? 1.197 -14.926 -29.900 1.00 44.34 118 PRO A O 1
ATOM 963 N N . THR A 1 119 ? -0.471 -13.826 -28.886 1.00 45.50 119 THR A N 1
ATOM 964 C CA . THR A 1 119 ? -0.188 -14.331 -27.540 1.00 45.50 119 THR A CA 1
ATOM 965 C C . THR A 1 119 ? -0.520 -15.828 -27.527 1.00 45.50 119 THR A C 1
ATOM 967 O O . THR A 1 119 ? -1.663 -16.186 -27.840 1.00 45.50 119 THR A O 1
ATOM 970 N N . PRO A 1 120 ? 0.429 -16.733 -27.223 1.00 46.09 120 PRO A N 1
ATOM 971 C CA . PRO A 1 120 ? 0.134 -18.156 -27.199 1.00 46.09 120 PRO A CA 1
ATOM 972 C C . PRO A 1 120 ? -0.843 -18.431 -26.054 1.00 46.09 120 PRO A C 1
ATOM 974 O O . PRO A 1 120 ? -0.534 -18.230 -24.883 1.00 46.09 120 PRO A O 1
ATOM 977 N N . LYS A 1 121 ? -2.052 -18.886 -26.398 1.00 48.22 121 LYS A N 1
ATOM 978 C CA . LYS A 1 121 ? -2.992 -19.445 -25.425 1.00 48.22 121 LYS A CA 1
ATOM 979 C C . LYS A 1 121 ? -2.436 -20.791 -24.966 1.00 48.22 121 LYS A C 1
ATOM 981 O O . LYS A 1 121 ? -2.652 -21.802 -25.631 1.00 48.22 121 LYS A O 1
ATOM 986 N N . LEU A 1 122 ? -1.705 -20.796 -23.857 1.00 45.97 122 LEU A N 1
ATOM 987 C CA . LEU A 1 122 ? -1.253 -22.026 -23.215 1.00 45.97 122 LEU A CA 1
ATOM 988 C C . LEU A 1 122 ? -2.471 -22.750 -22.624 1.00 45.97 122 LEU A C 1
ATOM 990 O O . LEU A 1 122 ? -3.108 -22.283 -21.683 1.00 45.97 122 LEU A O 1
ATOM 994 N N . LYS A 1 123 ? -2.829 -23.879 -23.241 1.00 55.97 123 LYS A N 1
ATOM 995 C CA . LYS A 1 123 ? -3.751 -24.879 -22.696 1.00 55.97 123 LYS A CA 1
ATOM 996 C C . LYS A 1 123 ? -2.910 -25.920 -21.959 1.00 55.97 123 LYS A C 1
ATOM 998 O O . LYS A 1 123 ? -2.238 -26.690 -22.636 1.00 55.97 123 LYS A O 1
ATOM 1003 N N . SER A 1 124 ? -2.941 -25.978 -20.628 1.00 43.97 124 SER A N 1
ATOM 1004 C CA . SER A 1 124 ? -2.416 -27.137 -19.884 1.00 43.97 124 SER A CA 1
ATOM 1005 C C . SER A 1 124 ? -2.722 -27.039 -18.383 1.00 43.97 124 SER A C 1
ATOM 1007 O O . SER A 1 124 ? -2.771 -25.950 -17.817 1.00 43.97 124 SER A O 1
ATOM 1009 N N . SER A 1 125 ? -2.961 -28.189 -17.747 1.00 54.78 125 SER A N 1
ATOM 1010 C CA . SER A 1 125 ? -3.336 -28.347 -16.337 1.00 54.78 125 SER A CA 1
ATOM 1011 C C . SER A 1 125 ? -2.188 -28.145 -15.335 1.00 54.78 125 SER A C 1
ATOM 1013 O O . SER A 1 125 ? -2.438 -28.248 -14.138 1.00 54.78 125 SER A O 1
ATOM 1015 N N . ASN A 1 126 ? -0.965 -27.836 -15.787 1.00 64.69 126 ASN A N 1
ATOM 1016 C CA . ASN A 1 126 ? 0.239 -27.721 -14.946 1.00 64.69 126 ASN A CA 1
ATOM 1017 C C . ASN A 1 126 ? 0.904 -26.336 -15.046 1.00 64.69 126 ASN A C 1
ATOM 1019 O O . ASN A 1 126 ? 2.115 -26.204 -15.187 1.00 64.69 126 ASN A O 1
ATOM 1023 N N . TYR A 1 127 ? 0.097 -25.285 -14.912 1.00 71.38 127 TYR A N 1
ATOM 1024 C CA . TYR A 1 127 ? 0.534 -23.885 -14.986 1.00 71.38 127 TYR A CA 1
ATOM 1025 C C . TYR A 1 127 ? 1.706 -23.532 -14.040 1.00 71.38 127 TYR A C 1
ATOM 1027 O O . TYR A 1 127 ? 2.522 -22.675 -14.359 1.00 71.38 127 TYR A O 1
ATOM 1035 N N . LEU A 1 128 ? 1.827 -24.215 -12.895 1.00 74.69 128 LEU A N 1
ATOM 1036 C CA . LEU A 1 128 ? 2.957 -24.060 -11.966 1.00 74.69 128 LEU A CA 1
ATOM 1037 C C . LEU A 1 128 ? 4.278 -24.576 -12.548 1.00 74.69 128 LEU A C 1
ATOM 1039 O O . LEU A 1 128 ? 5.266 -23.846 -12.548 1.00 74.69 128 LEU A O 1
ATOM 1043 N N . ASP A 1 129 ? 4.274 -25.796 -13.083 1.00 76.31 129 ASP A N 1
ATOM 1044 C CA . ASP A 1 129 ? 5.467 -26.423 -13.661 1.00 76.31 129 ASP A CA 1
ATOM 1045 C C . ASP A 1 129 ? 5.953 -25.642 -14.894 1.00 76.31 129 ASP A C 1
ATOM 1047 O O . ASP A 1 129 ? 7.155 -25.551 -15.155 1.00 76.31 129 ASP A O 1
ATOM 1051 N N . ASP A 1 130 ? 5.018 -25.052 -15.645 1.00 78.44 130 ASP A N 1
ATOM 1052 C CA . ASP A 1 130 ? 5.313 -24.209 -16.804 1.00 78.44 130 ASP A CA 1
ATOM 1053 C C . ASP A 1 130 ? 6.011 -22.900 -16.386 1.00 78.44 130 ASP A C 1
ATOM 1055 O O . ASP A 1 130 ? 6.996 -22.499 -17.015 1.00 78.44 130 ASP A O 1
ATOM 1059 N N . ILE A 1 131 ? 5.577 -22.268 -15.288 1.00 77.31 131 ILE A N 1
ATOM 1060 C CA . ILE A 1 131 ? 6.225 -21.062 -14.749 1.00 77.31 131 ILE A CA 1
ATOM 1061 C C . ILE A 1 131 ? 7.611 -21.377 -14.173 1.00 77.31 131 ILE A C 1
ATOM 1063 O O . ILE A 1 131 ? 8.567 -20.642 -14.430 1.00 77.31 131 ILE A O 1
ATOM 1067 N N . GLU A 1 132 ? 7.760 -22.471 -13.424 1.00 80.12 132 GLU A N 1
ATOM 1068 C CA . GLU A 1 132 ? 9.051 -22.873 -12.847 1.00 80.12 132 GLU A CA 1
ATOM 1069 C C . GLU A 1 132 ? 10.089 -23.210 -13.931 1.00 80.12 132 GLU A C 1
ATOM 1071 O O . GLU A 1 132 ? 11.268 -22.833 -13.832 1.00 80.12 132 GLU A O 1
ATOM 1076 N N . ARG A 1 133 ? 9.646 -23.861 -15.013 1.00 84.81 133 ARG A N 1
ATOM 1077 C CA . ARG A 1 133 ? 10.479 -24.148 -16.185 1.00 84.81 133 ARG A CA 1
ATOM 1078 C C . ARG A 1 133 ? 10.904 -22.868 -16.900 1.00 84.81 133 ARG A C 1
ATOM 1080 O O . ARG A 1 133 ? 12.083 -22.717 -17.228 1.00 84.81 133 ARG A O 1
ATOM 1087 N N . GLU A 1 134 ? 9.978 -21.934 -17.106 1.00 83.50 134 GLU A N 1
ATOM 1088 C CA . GLU A 1 134 ? 10.276 -20.663 -17.768 1.00 83.50 134 GLU A CA 1
ATOM 1089 C C . GLU A 1 134 ? 11.195 -19.778 -16.908 1.00 83.50 134 GLU A C 1
ATOM 1091 O O . GLU A 1 134 ? 12.131 -19.180 -17.434 1.00 83.50 134 GLU A O 1
ATOM 1096 N N . LEU A 1 135 ? 11.040 -19.764 -15.579 1.00 83.81 135 LEU A N 1
ATOM 1097 C CA . LEU A 1 135 ? 11.965 -19.072 -14.669 1.00 83.81 135 LEU A CA 1
ATOM 1098 C C . LEU A 1 135 ? 13.387 -19.625 -14.751 1.00 83.81 135 LEU A C 1
ATOM 1100 O O . LEU A 1 135 ? 14.354 -18.859 -14.770 1.00 83.81 135 LEU A O 1
ATOM 1104 N N . SER A 1 136 ? 13.522 -20.949 -14.809 1.00 85.69 136 SER A N 1
ATOM 1105 C CA . SER A 1 136 ? 14.822 -21.612 -14.941 1.00 85.69 136 SER A CA 1
ATOM 1106 C C . SER A 1 136 ? 15.507 -21.232 -16.256 1.00 85.69 136 SER A C 1
ATOM 1108 O O . SER A 1 136 ? 16.697 -20.907 -16.271 1.00 85.69 136 SER A O 1
ATOM 1110 N N . ARG A 1 137 ? 14.738 -21.180 -17.350 1.00 87.19 137 ARG A N 1
ATOM 1111 C CA . ARG A 1 137 ? 15.211 -20.736 -18.665 1.00 87.19 137 ARG A CA 1
ATOM 1112 C C . ARG A 1 137 ? 1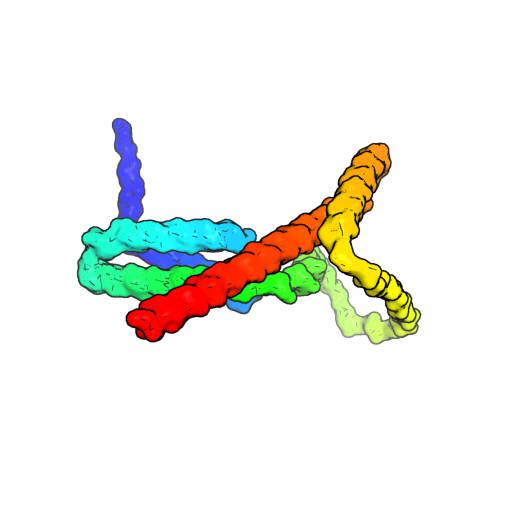5.638 -19.268 -18.659 1.00 87.19 137 ARG A C 1
ATOM 1114 O O . ARG A 1 137 ? 16.753 -18.961 -19.064 1.00 87.19 137 ARG A O 1
ATOM 1121 N N . VAL A 1 138 ? 14.802 -18.369 -18.145 1.00 81.44 138 VAL A N 1
ATOM 1122 C CA . VAL A 1 138 ? 15.083 -16.924 -18.145 1.00 81.44 138 VAL A CA 1
ATOM 1123 C C . VAL A 1 138 ? 16.302 -16.584 -17.275 1.00 81.44 138 VAL A C 1
ATOM 1125 O O . VAL A 1 138 ? 17.091 -15.711 -17.631 1.00 81.44 138 VAL A O 1
ATOM 1128 N N . LYS A 1 139 ? 16.537 -17.307 -16.172 1.00 83.38 139 LYS A N 1
ATOM 1129 C CA . LYS A 1 139 ? 17.780 -17.180 -15.384 1.00 83.38 139 LYS A CA 1
ATOM 1130 C C . LYS A 1 139 ? 19.026 -17.581 -16.185 1.00 83.38 139 LYS A C 1
ATOM 1132 O O . LYS A 1 139 ? 20.077 -16.946 -16.056 1.00 83.38 139 LYS A O 1
ATOM 1137 N N . SER A 1 140 ? 18.910 -18.608 -17.028 1.00 86.31 140 SER A N 1
ATOM 1138 C CA . SER A 1 140 ? 19.974 -18.988 -17.960 1.00 86.31 140 SER A CA 1
ATOM 1139 C C . SER A 1 140 ? 20.210 -17.888 -19.001 1.00 86.31 140 SER A C 1
ATOM 1141 O O . SER A 1 140 ? 21.352 -17.473 -19.196 1.00 86.31 140 SER A O 1
ATOM 1143 N N . ASP A 1 141 ? 19.141 -17.314 -19.559 1.00 78.69 141 ASP A N 1
ATOM 1144 C CA . ASP A 1 141 ? 19.219 -16.214 -20.529 1.00 78.69 141 ASP A CA 1
ATOM 1145 C C . ASP A 1 141 ? 19.870 -14.955 -19.927 1.00 78.69 141 ASP A C 1
ATOM 1147 O O . ASP A 1 141 ? 20.710 -14.332 -20.570 1.00 78.69 141 ASP A O 1
ATOM 1151 N N . VAL A 1 142 ? 19.588 -14.609 -18.664 1.00 80.12 142 VAL A N 1
ATOM 1152 C CA . VAL A 1 142 ? 20.310 -13.532 -17.950 1.00 80.12 142 VAL A CA 1
ATOM 1153 C C . VAL A 1 142 ? 21.811 -13.822 -17.880 1.00 80.12 142 VAL A C 1
ATOM 1155 O O . VAL A 1 142 ? 22.620 -12.924 -18.104 1.00 80.12 142 VAL A O 1
ATOM 1158 N N . SER A 1 143 ? 22.193 -15.070 -17.605 1.00 80.50 143 SER A N 1
ATOM 1159 C CA . SER A 1 143 ? 23.605 -15.471 -17.532 1.00 80.50 143 SER A CA 1
ATOM 1160 C C . SER A 1 143 ? 24.304 -15.339 -18.890 1.00 80.50 143 SER A C 1
ATOM 1162 O O . SER A 1 143 ? 25.464 -14.936 -18.950 1.00 80.50 143 SER A O 1
ATOM 1164 N N . VAL A 1 144 ? 23.597 -15.634 -19.986 1.00 82.62 144 VAL A N 1
ATOM 1165 C CA . VAL A 1 144 ? 24.078 -15.410 -21.359 1.00 82.62 144 VAL A CA 1
ATOM 1166 C C . VAL A 1 144 ? 24.178 -13.914 -21.666 1.00 82.62 144 VAL A C 1
ATOM 1168 O O . VAL A 1 144 ? 25.187 -13.468 -22.201 1.00 82.62 144 VAL A O 1
ATOM 1171 N N . GLY A 1 145 ? 23.181 -13.123 -21.264 1.00 78.75 145 GLY A N 1
ATOM 1172 C CA . GLY A 1 145 ? 23.190 -11.668 -21.412 1.00 78.75 145 GLY A CA 1
ATOM 1173 C C . GLY A 1 145 ? 24.376 -11.008 -20.712 1.00 78.75 145 GLY A C 1
ATOM 1174 O O . GLY A 1 145 ? 25.012 -10.141 -21.299 1.00 78.75 145 GLY A O 1
ATOM 1175 N N . ILE A 1 146 ? 24.718 -11.462 -19.500 1.00 81.44 146 ILE A N 1
ATOM 1176 C CA . ILE A 1 146 ? 25.888 -10.982 -18.745 1.00 81.44 146 ILE A CA 1
ATOM 1177 C C . ILE A 1 146 ? 27.187 -11.299 -19.489 1.00 81.44 146 ILE A C 1
ATOM 1179 O O . ILE A 1 146 ? 28.035 -10.423 -19.615 1.00 81.44 146 ILE A O 1
ATOM 1183 N N . LYS A 1 147 ? 27.334 -12.520 -20.020 1.00 85.81 147 LYS A N 1
ATOM 1184 C CA . LYS A 1 147 ? 28.518 -12.908 -20.810 1.00 85.81 147 LYS A CA 1
ATOM 1185 C C . LYS A 1 147 ? 28.678 -12.087 -22.092 1.00 85.81 147 LYS A C 1
ATOM 1187 O O . LYS A 1 147 ? 29.800 -11.905 -22.545 1.00 85.81 147 LYS A O 1
ATOM 1192 N N . ASN A 1 148 ? 27.569 -11.614 -22.654 1.00 83.19 148 ASN A N 1
ATOM 1193 C CA . ASN A 1 148 ? 27.537 -10.827 -23.885 1.00 83.19 148 ASN A CA 1
ATOM 1194 C C . ASN A 1 148 ? 27.481 -9.307 -23.637 1.00 83.19 148 ASN A C 1
ATOM 1196 O O . ASN A 1 148 ? 27.328 -8.557 -24.596 1.00 83.19 148 ASN A O 1
ATOM 1200 N N . GLU A 1 149 ? 27.542 -8.859 -22.376 1.00 88.25 149 GLU A N 1
ATOM 1201 C CA . GLU A 1 149 ? 27.426 -7.448 -21.962 1.00 88.25 149 GLU A CA 1
ATOM 1202 C C . GLU A 1 149 ? 26.174 -6.714 -22.505 1.00 88.25 149 GLU A C 1
ATOM 1204 O O . GLU A 1 149 ? 26.121 -5.483 -22.580 1.00 88.25 149 GLU A O 1
ATOM 1209 N N . ASP A 1 150 ? 25.111 -7.453 -22.847 1.00 86.81 150 ASP A N 1
ATOM 1210 C CA . ASP A 1 150 ? 23.882 -6.886 -23.410 1.00 86.81 150 ASP A CA 1
ATOM 1211 C C . ASP A 1 150 ? 22.933 -6.419 -22.299 1.00 86.81 150 ASP A C 1
ATOM 1213 O O . ASP A 1 150 ? 21.994 -7.106 -21.883 1.00 86.81 150 ASP A O 1
ATOM 1217 N N . ASN A 1 151 ? 23.172 -5.198 -21.823 1.00 76.31 151 ASN A N 1
ATOM 1218 C CA . ASN A 1 151 ? 22.402 -4.581 -20.743 1.00 76.31 151 ASN A CA 1
ATOM 1219 C C . ASN A 1 151 ? 20.899 -4.453 -21.043 1.00 76.31 151 ASN A C 1
ATOM 1221 O O . ASN A 1 151 ? 20.084 -4.535 -20.120 1.00 76.31 151 ASN A O 1
ATOM 1225 N N . LYS A 1 152 ? 20.506 -4.281 -22.313 1.00 81.75 152 LYS A N 1
ATOM 1226 C CA . LYS A 1 152 ? 19.086 -4.185 -22.694 1.00 81.75 152 LYS A CA 1
ATOM 1227 C C . LYS A 1 152 ? 18.415 -5.550 -22.609 1.00 81.75 152 LYS A C 1
ATOM 1229 O O . LYS A 1 152 ? 17.313 -5.657 -22.069 1.00 81.75 152 LYS A O 1
ATOM 1234 N N . PHE A 1 153 ? 19.093 -6.588 -23.089 1.00 73.62 153 PHE A N 1
ATOM 1235 C CA . PHE A 1 153 ? 18.617 -7.960 -22.981 1.00 73.62 153 PHE A CA 1
ATOM 1236 C C . PHE A 1 153 ? 18.539 -8.418 -21.520 1.00 73.62 153 PHE A C 1
ATOM 1238 O O . PHE A 1 153 ? 17.508 -8.943 -21.102 1.00 73.62 153 PHE A O 1
ATOM 1245 N N . ILE A 1 154 ? 19.563 -8.133 -20.707 1.00 75.81 154 ILE A N 1
ATOM 1246 C CA . ILE A 1 154 ? 19.562 -8.434 -19.266 1.00 75.81 154 ILE A CA 1
ATOM 1247 C C . ILE A 1 154 ? 18.373 -7.764 -18.567 1.00 75.81 154 ILE A C 1
ATOM 1249 O O . ILE A 1 154 ? 17.686 -8.411 -17.775 1.00 75.81 154 ILE A O 1
ATOM 1253 N N . LEU A 1 155 ? 18.110 -6.484 -18.854 1.00 81.81 155 LEU A N 1
ATOM 1254 C CA . LEU A 1 155 ? 16.993 -5.751 -18.256 1.00 81.81 155 LEU A CA 1
ATOM 1255 C C . LEU A 1 155 ? 15.642 -6.381 -18.624 1.00 81.81 155 LEU A C 1
ATOM 1257 O O . LEU A 1 155 ? 14.782 -6.555 -17.759 1.00 81.81 155 LEU A O 1
ATOM 1261 N N . LEU A 1 156 ? 15.475 -6.778 -19.887 1.00 83.06 156 LEU A N 1
ATOM 1262 C CA . LEU A 1 156 ? 14.258 -7.426 -20.369 1.00 83.06 156 LEU A CA 1
ATOM 1263 C C . LEU A 1 156 ? 14.031 -8.789 -19.698 1.00 83.06 156 LEU A C 1
ATOM 1265 O O . LEU A 1 156 ? 12.916 -9.080 -19.262 1.00 83.06 156 LEU A O 1
ATOM 1269 N N . GLN A 1 157 ? 15.083 -9.596 -19.546 1.00 78.75 157 GLN A N 1
ATOM 1270 C CA . GLN A 1 157 ? 14.977 -10.885 -18.861 1.00 78.75 157 GLN A CA 1
ATOM 1271 C C . GLN A 1 157 ? 14.735 -10.725 -17.353 1.00 78.75 157 GLN A C 1
ATOM 1273 O O . GLN A 1 157 ? 13.929 -11.460 -16.788 1.00 78.75 157 GLN A O 1
ATOM 1278 N N . LYS A 1 158 ? 15.337 -9.725 -16.695 1.00 79.00 158 LYS A N 1
ATOM 1279 C CA . LYS A 1 158 ? 15.044 -9.407 -15.284 1.00 79.00 158 LYS A CA 1
ATOM 1280 C C . LYS A 1 158 ? 13.573 -9.047 -15.069 1.00 79.00 158 LYS A C 1
ATOM 1282 O O . LYS A 1 158 ? 12.949 -9.596 -14.165 1.00 79.00 158 LYS A O 1
ATOM 1287 N N . LYS A 1 159 ? 12.997 -8.218 -15.944 1.00 80.62 159 LYS A N 1
ATOM 1288 C CA . LYS A 1 159 ? 11.564 -7.875 -15.902 1.00 80.62 159 LYS A CA 1
ATOM 1289 C C . LYS A 1 159 ? 10.672 -9.107 -16.102 1.00 80.62 159 LYS A C 1
ATOM 1291 O O . LYS A 1 159 ? 9.617 -9.230 -15.486 1.00 80.62 159 LYS A O 1
ATOM 1296 N N . LYS A 1 160 ? 11.108 -10.051 -16.940 1.00 81.12 160 LYS A N 1
ATOM 1297 C CA . LYS A 1 160 ? 10.407 -11.324 -17.147 1.00 81.12 160 LYS A CA 1
ATOM 1298 C C . LYS A 1 160 ? 10.477 -12.244 -15.917 1.00 81.12 160 LYS A C 1
ATOM 1300 O O . LYS A 1 160 ? 9.487 -12.899 -15.611 1.00 81.12 160 LYS A O 1
ATOM 1305 N N . ILE A 1 161 ? 11.595 -12.262 -15.181 1.00 80.62 161 ILE A N 1
ATOM 1306 C CA . ILE A 1 161 ? 11.714 -12.983 -13.895 1.00 80.62 161 ILE A CA 1
ATOM 1307 C C . ILE A 1 161 ? 10.757 -12.406 -12.854 1.00 80.62 161 ILE A C 1
ATOM 1309 O O . ILE A 1 161 ? 10.105 -13.168 -12.144 1.00 80.62 161 ILE A O 1
ATOM 1313 N N . GLU A 1 162 ? 10.680 -11.079 -12.761 1.00 79.94 162 GLU A N 1
ATOM 1314 C CA . GLU A 1 162 ? 9.790 -10.390 -11.825 1.00 79.94 162 GLU A CA 1
ATOM 1315 C C . GLU A 1 162 ? 8.328 -10.778 -12.077 1.00 79.94 162 GLU A C 1
ATOM 1317 O O . GLU A 1 162 ? 7.667 -11.281 -11.174 1.00 79.94 162 GLU A O 1
ATOM 1322 N N . MET A 1 163 ? 7.879 -10.698 -13.333 1.00 81.19 163 MET A N 1
ATOM 1323 C CA . MET A 1 163 ? 6.527 -11.092 -13.743 1.00 81.19 163 MET A CA 1
ATOM 1324 C C . MET A 1 163 ? 6.193 -12.549 -13.384 1.00 81.19 163 MET A C 1
ATOM 1326 O O . MET A 1 163 ? 5.178 -12.815 -12.747 1.00 81.19 163 MET A O 1
ATOM 1330 N N . LEU A 1 164 ? 7.073 -13.493 -13.733 1.00 79.31 164 LEU A N 1
ATOM 1331 C CA . LEU A 1 164 ? 6.866 -14.914 -13.433 1.00 79.31 164 LEU A CA 1
ATOM 1332 C C . LEU A 1 164 ? 6.879 -15.204 -11.921 1.00 79.31 164 LEU A C 1
ATOM 1334 O O . LEU A 1 164 ? 6.191 -16.111 -11.454 1.00 79.31 164 LEU A O 1
ATOM 1338 N N . SER A 1 165 ? 7.642 -14.432 -11.142 1.00 78.50 165 SER A N 1
ATOM 1339 C CA . SER A 1 165 ? 7.677 -14.557 -9.680 1.00 78.50 165 SER A CA 1
ATOM 1340 C C . SER A 1 165 ? 6.378 -14.058 -9.044 1.00 78.50 165 SER A C 1
ATOM 1342 O O . SER A 1 165 ? 5.844 -14.716 -8.150 1.00 78.50 165 SER A O 1
ATOM 1344 N N . THR A 1 166 ? 5.829 -12.946 -9.541 1.00 80.69 166 THR A N 1
ATOM 1345 C CA . THR A 1 166 ? 4.512 -12.440 -9.128 1.00 80.69 166 THR A CA 1
ATOM 1346 C C . THR A 1 166 ? 3.402 -13.438 -9.459 1.00 80.69 166 THR A C 1
ATOM 1348 O O . THR A 1 166 ? 2.536 -13.696 -8.620 1.00 80.69 166 THR A O 1
ATOM 1351 N N . ASP A 1 167 ? 3.450 -14.066 -10.638 1.00 75.69 167 ASP A N 1
ATOM 1352 C CA . ASP A 1 167 ? 2.484 -15.101 -11.022 1.00 75.69 167 ASP A CA 1
ATOM 1353 C C . ASP A 1 167 ? 2.530 -16.313 -10.073 1.00 75.69 167 ASP A C 1
ATOM 1355 O O . ASP A 1 167 ? 1.479 -16.803 -9.643 1.00 75.69 167 ASP A O 1
ATOM 1359 N N . LEU A 1 168 ? 3.725 -16.764 -9.665 1.00 78.94 168 LEU A N 1
ATOM 1360 C CA . LEU A 1 168 ? 3.872 -17.821 -8.652 1.00 78.94 168 LEU A CA 1
ATOM 1361 C C . LEU A 1 168 ? 3.272 -17.430 -7.302 1.00 78.94 168 LEU A C 1
ATOM 1363 O O . LEU A 1 168 ? 2.591 -18.238 -6.661 1.00 78.94 168 LEU A O 1
ATOM 1367 N N . GLU A 1 169 ? 3.520 -16.203 -6.853 1.00 79.62 169 GLU A N 1
ATOM 1368 C CA . GLU A 1 169 ? 3.007 -15.716 -5.577 1.00 79.62 169 GLU A CA 1
ATOM 1369 C C . GLU A 1 169 ? 1.475 -15.660 -5.579 1.00 79.62 169 GLU A C 1
ATOM 1371 O O . GLU A 1 169 ? 0.830 -16.154 -4.645 1.00 79.62 169 GLU A O 1
ATOM 1376 N N . MET A 1 170 ? 0.875 -15.168 -6.666 1.00 75.00 170 MET A N 1
ATOM 1377 C CA . MET A 1 170 ? -0.578 -15.150 -6.826 1.00 75.00 170 MET A CA 1
ATOM 1378 C C . MET A 1 170 ? -1.186 -16.553 -6.800 1.00 75.00 170 MET A C 1
ATOM 1380 O O . MET A 1 170 ? -2.195 -16.772 -6.120 1.00 75.00 170 MET A O 1
ATOM 1384 N N . LEU A 1 171 ? -0.566 -17.529 -7.467 1.00 75.38 171 LEU A N 1
ATOM 1385 C CA . LEU A 1 171 ? -1.016 -18.925 -7.418 1.00 75.38 171 LEU A CA 1
ATOM 1386 C C . LEU A 1 171 ? -0.936 -19.501 -6.001 1.00 75.38 171 LEU A C 1
ATOM 1388 O O . LEU A 1 171 ? -1.831 -20.233 -5.567 1.00 75.38 171 LEU A O 1
ATOM 1392 N N . ASN A 1 172 ? 0.104 -19.150 -5.244 1.00 72.50 172 ASN A N 1
ATOM 1393 C CA . ASN A 1 172 ? 0.258 -19.588 -3.860 1.00 72.50 172 ASN A CA 1
ATOM 1394 C C . ASN A 1 172 ? -0.820 -18.972 -2.949 1.00 72.50 172 ASN A C 1
ATOM 1396 O O . ASN A 1 172 ? -1.440 -19.672 -2.142 1.00 72.50 172 ASN A O 1
ATOM 1400 N N . ILE A 1 173 ? -1.126 -17.683 -3.128 1.00 71.94 173 ILE A N 1
ATOM 1401 C CA . ILE A 1 173 ? -2.227 -17.001 -2.431 1.00 71.94 173 ILE A CA 1
ATOM 1402 C C . ILE A 1 173 ? -3.568 -17.663 -2.763 1.00 71.94 173 ILE A C 1
ATOM 1404 O O . ILE A 1 173 ? -4.366 -17.922 -1.858 1.00 71.94 173 ILE A O 1
ATOM 1408 N N . GLN A 1 174 ? -3.820 -17.985 -4.033 1.00 70.44 174 GLN A N 1
ATOM 1409 C CA . GLN A 1 174 ? -5.041 -18.676 -4.455 1.00 70.44 174 GLN A CA 1
ATOM 1410 C C . GLN A 1 174 ? -5.171 -20.058 -3.800 1.00 70.44 174 GLN A C 1
ATOM 1412 O O . GLN A 1 174 ? -6.231 -20.367 -3.249 1.00 70.44 174 GLN A O 1
ATOM 1417 N N . LYS A 1 175 ? -4.094 -20.858 -3.762 1.00 67.38 175 LYS A N 1
ATOM 1418 C CA . LYS A 1 175 ? -4.080 -22.156 -3.059 1.00 67.38 175 LYS A CA 1
ATOM 1419 C C . LYS A 1 175 ? -4.384 -22.007 -1.565 1.00 67.38 175 LYS A C 1
ATOM 1421 O O . LYS A 1 175 ? -5.222 -22.737 -1.033 1.00 67.38 175 LYS A O 1
ATOM 1426 N N . ARG A 1 176 ? -3.768 -21.030 -0.887 1.00 62.62 176 ARG A N 1
ATOM 1427 C CA . ARG A 1 176 ? -4.022 -20.746 0.540 1.00 62.62 176 ARG A CA 1
ATOM 1428 C C . ARG A 1 176 ? -5.469 -20.323 0.791 1.00 62.62 176 ARG A C 1
ATOM 1430 O O . ARG A 1 176 ? -6.101 -20.827 1.715 1.00 62.62 176 ARG A O 1
ATOM 1437 N N . ARG A 1 177 ? -6.027 -19.454 -0.058 1.00 63.03 177 ARG A N 1
ATOM 1438 C CA . ARG A 1 177 ? -7.432 -19.019 0.037 1.00 63.03 177 ARG A CA 1
ATOM 1439 C C . ARG A 1 177 ? -8.406 -20.183 -0.147 1.00 63.03 177 ARG A C 1
ATOM 1441 O O . ARG A 1 177 ? -9.353 -20.296 0.628 1.00 63.03 177 ARG A O 1
ATOM 1448 N N . GLN A 1 178 ? -8.160 -21.082 -1.102 1.00 59.94 178 GLN A N 1
ATOM 1449 C CA . GLN A 1 178 ? -8.982 -22.287 -1.278 1.00 59.94 178 GLN A CA 1
ATOM 1450 C C . GLN A 1 178 ? -8.955 -23.199 -0.042 1.00 59.94 178 GLN A C 1
ATOM 1452 O O . GLN A 1 178 ? -9.991 -23.748 0.341 1.00 59.94 178 GLN A O 1
ATOM 1457 N N . PHE A 1 179 ? -7.801 -23.324 0.621 1.00 54.75 179 PHE A N 1
ATOM 1458 C CA . PHE A 1 179 ? -7.673 -24.094 1.859 1.00 54.75 179 PHE A CA 1
ATOM 1459 C C . PHE A 1 179 ? -8.468 -23.468 3.017 1.00 54.75 179 PHE A C 1
ATOM 1461 O O . PHE A 1 179 ? -9.190 -24.172 3.723 1.00 54.75 179 PHE A O 1
ATOM 1468 N N . THR A 1 180 ? -8.419 -22.140 3.169 1.00 57.22 180 THR A N 1
ATOM 1469 C CA . THR A 1 180 ? -9.181 -21.407 4.196 1.00 57.22 180 THR A CA 1
ATOM 1470 C C . THR A 1 180 ? -10.694 -21.482 3.976 1.00 57.22 180 THR A C 1
ATOM 1472 O O . THR A 1 180 ? -11.460 -21.634 4.926 1.00 57.22 180 THR A O 1
ATOM 1475 N N . ILE A 1 181 ? -11.155 -21.420 2.725 1.00 56.94 181 ILE A N 1
ATOM 1476 C CA . ILE A 1 181 ? -12.584 -21.577 2.410 1.00 56.94 181 ILE A CA 1
ATOM 1477 C C . ILE A 1 181 ? -13.050 -22.997 2.759 1.00 56.94 181 ILE A C 1
ATOM 1479 O O . ILE A 1 181 ? -14.097 -23.169 3.388 1.00 56.94 181 ILE A O 1
ATOM 1483 N N . ARG A 1 182 ? -12.251 -24.019 2.423 1.00 52.38 182 ARG A N 1
ATOM 1484 C CA . ARG A 1 182 ? -12.544 -25.415 2.784 1.00 52.38 182 ARG A CA 1
ATOM 1485 C C . ARG A 1 182 ? -12.582 -25.635 4.298 1.00 52.38 182 ARG A C 1
ATOM 1487 O O . ARG A 1 182 ? -13.497 -26.300 4.780 1.00 52.38 182 ARG A O 1
ATOM 1494 N N . SER A 1 183 ? -11.655 -25.050 5.057 1.00 57.72 183 SER A N 1
ATOM 1495 C CA . SER A 1 183 ? -11.616 -25.203 6.518 1.00 57.72 183 SER A CA 1
ATOM 1496 C C . SER A 1 183 ? -12.771 -24.483 7.227 1.00 57.72 183 SER A C 1
ATOM 1498 O O . SER A 1 183 ? -13.316 -25.005 8.201 1.00 57.72 183 SER A O 1
ATOM 1500 N N . ASN A 1 184 ? -13.215 -23.334 6.712 1.00 56.75 184 ASN A N 1
ATOM 1501 C CA . ASN A 1 184 ? -14.376 -22.618 7.245 1.00 56.75 184 ASN A CA 1
ATOM 1502 C C . ASN A 1 184 ? -15.700 -23.338 6.949 1.00 56.75 184 ASN A C 1
ATOM 1504 O O . ASN A 1 184 ? -16.573 -23.389 7.818 1.00 56.75 184 ASN A O 1
ATOM 1508 N N . ASN A 1 185 ? -15.837 -23.953 5.769 1.00 58.03 185 ASN A N 1
ATOM 1509 C CA . ASN A 1 185 ? -16.997 -24.792 5.459 1.00 58.03 185 ASN A CA 1
ATOM 1510 C C . ASN A 1 185 ? -17.045 -26.061 6.321 1.00 58.03 185 ASN A C 1
ATOM 1512 O O . ASN A 1 185 ? -18.126 -26.441 6.774 1.00 58.03 185 ASN A O 1
ATOM 1516 N N . TRP A 1 186 ? -15.893 -26.674 6.616 1.00 53.38 186 TRP A N 1
ATOM 1517 C CA . TRP A 1 186 ? -15.812 -27.799 7.554 1.00 53.38 186 TRP A CA 1
ATOM 1518 C C . TRP A 1 186 ? -16.242 -27.402 8.973 1.00 53.38 186 TRP A C 1
ATOM 1520 O O . TRP A 1 186 ? -17.037 -28.089 9.606 1.00 53.38 186 TRP A O 1
ATOM 1530 N N . LYS A 1 187 ? -15.781 -26.247 9.474 1.00 59.97 187 LYS A N 1
ATOM 1531 C CA . LYS A 1 187 ? -16.175 -25.759 10.806 1.00 59.97 187 LYS A CA 1
ATOM 1532 C C . LYS A 1 187 ? -17.673 -25.477 10.911 1.00 59.97 187 LYS A C 1
ATOM 1534 O O . LYS A 1 187 ? -18.266 -25.828 11.928 1.00 59.97 187 LYS A O 1
ATOM 1539 N N . ARG A 1 188 ? -18.284 -24.879 9.880 1.00 58.19 188 ARG A N 1
ATOM 1540 C CA . ARG A 1 188 ? -19.738 -24.632 9.829 1.00 58.19 188 ARG A CA 1
ATOM 1541 C C . ARG A 1 188 ? -20.543 -25.927 9.822 1.00 58.19 188 ARG A C 1
ATOM 1543 O O . ARG A 1 188 ? -21.420 -26.099 10.657 1.00 58.19 188 ARG A O 1
ATOM 1550 N N . THR A 1 189 ? -20.191 -26.866 8.948 1.00 62.09 189 THR A N 1
ATOM 1551 C CA . THR A 1 189 ? -20.873 -28.170 8.890 1.00 62.09 189 THR A CA 1
ATOM 1552 C C . THR A 1 189 ? -20.737 -28.949 10.201 1.00 62.09 189 THR A C 1
ATOM 1554 O O . THR A 1 189 ? -21.721 -29.497 10.687 1.00 62.09 189 THR A O 1
ATOM 1557 N N . PHE A 1 190 ? -19.569 -28.920 10.846 1.00 53.81 190 PHE A N 1
ATOM 1558 C CA . PHE A 1 190 ? -19.366 -29.564 12.146 1.00 53.81 190 PHE A CA 1
ATOM 1559 C C . PHE A 1 190 ? -20.166 -28.909 13.292 1.00 53.81 190 PHE A C 1
ATOM 1561 O O . PHE A 1 190 ? -20.696 -29.602 14.164 1.00 53.81 190 PHE A O 1
ATOM 1568 N N . THR A 1 191 ? -20.293 -27.577 13.293 1.00 62.84 191 THR A N 1
ATOM 1569 C CA . THR A 1 191 ? -21.088 -26.857 14.310 1.00 62.84 191 THR A CA 1
ATOM 1570 C C . THR A 1 191 ? -22.594 -27.008 14.112 1.00 62.84 191 THR A C 1
ATOM 1572 O O . THR A 1 191 ? -23.332 -27.020 15.094 1.00 62.84 191 THR A O 1
ATOM 1575 N N . ASP A 1 192 ? -23.061 -27.171 12.876 1.00 61.88 192 ASP A N 1
ATOM 1576 C CA . ASP A 1 192 ? -24.480 -27.415 12.602 1.00 61.88 192 ASP A CA 1
ATOM 1577 C C . ASP A 1 192 ? -24.912 -28.843 12.966 1.00 61.88 192 ASP A C 1
ATOM 1579 O O . ASP A 1 192 ? -26.049 -29.048 13.390 1.00 61.88 192 ASP A O 1
ATOM 1583 N N . ILE A 1 193 ? -24.011 -29.826 12.856 1.00 62.22 193 ILE A N 1
ATOM 1584 C CA . ILE A 1 193 ? -24.282 -31.213 13.266 1.00 62.22 193 ILE A CA 1
ATOM 1585 C C . ILE A 1 193 ? -24.362 -31.325 14.793 1.00 62.22 193 ILE A C 1
ATOM 1587 O O . ILE A 1 193 ? -25.294 -31.925 15.317 1.00 62.22 193 ILE A O 1
ATOM 1591 N N . THR A 1 194 ? -23.427 -30.708 15.517 1.00 62.38 194 THR A N 1
ATOM 1592 C CA . THR A 1 194 ? -23.369 -30.792 16.989 1.00 62.38 194 THR A CA 1
ATOM 1593 C C . THR A 1 194 ? -24.497 -30.046 17.701 1.00 62.38 194 THR A C 1
ATOM 1595 O O . THR A 1 194 ? -24.800 -30.373 18.838 1.00 62.38 194 THR A O 1
ATOM 1598 N N . LYS A 1 195 ? -25.157 -29.083 17.048 1.00 60.94 195 LYS A N 1
ATOM 1599 C CA . LYS A 1 195 ? -26.350 -28.402 17.587 1.00 60.94 195 LYS A CA 1
ATOM 1600 C C . LYS A 1 195 ? -27.656 -29.187 17.426 1.00 60.94 195 LYS A C 1
ATOM 1602 O O . LYS A 1 195 ? -28.672 -28.765 17.969 1.00 60.94 195 LYS A O 1
ATOM 1607 N N . ARG A 1 196 ? -27.660 -30.250 16.617 1.00 61.16 196 ARG A N 1
ATOM 1608 C CA . ARG A 1 196 ? -28.848 -31.076 16.334 1.00 61.16 196 ARG A CA 1
ATOM 1609 C C . ARG A 1 196 ? -28.866 -32.401 17.107 1.00 61.16 196 ARG A C 1
ATOM 1611 O O . ARG A 1 196 ? -29.824 -33.152 16.947 1.00 61.16 196 ARG A O 1
ATOM 1618 N N . LEU A 1 197 ? -27.820 -32.680 17.884 1.00 55.19 197 LEU A N 1
ATOM 1619 C CA . LEU A 1 197 ? -27.700 -33.813 18.805 1.00 55.19 197 LEU A CA 1
ATOM 1620 C C . LEU A 1 197 ? -27.961 -33.332 20.233 1.00 55.19 197 LEU A C 1
ATOM 1622 O O . LEU A 1 197 ? -28.571 -34.112 20.991 1.00 55.19 197 LEU A O 1
#

Secondary structure (DSSP, 8-state):
--------HHHHHHHHHHHHHHHHHHHHTT--SS-HHHHHHHHHHHHHHHHHHGGGS-HHHHHHHHHHHHHHHHHHHHHHH---TTTTS------------S--------------PPP-----S-HHHHHHHHHHHHHHHHHHHHHTT-HHHHHHHHHHHHHHHHHHHHHHHHHHHHHHHHHHHHHHHHHHHHT--

Radius of gyration: 27.29 Å; chains: 1; bounding box: 57×63×72 Å

Foldseek 3Di:
DDDPPPPPLVVLLVVLQVLLVVLVVCLVVVHHPDDLVVNLVSLVVSLVSLVVCLVVDDPVVNVSSVVSNVSSVVSNVSSVVRDNVPVPP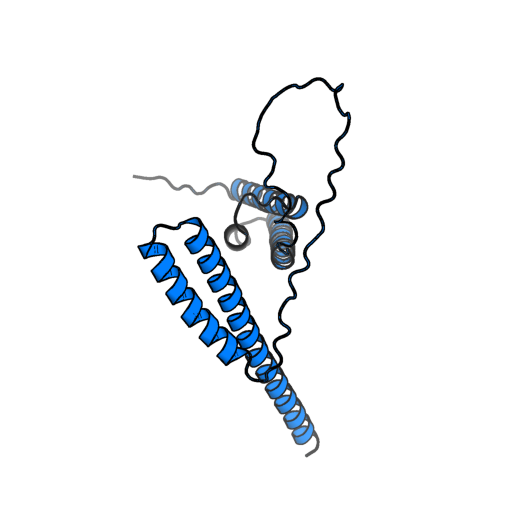DPPPDDDDDDDDPDDPDDDDDDDDDPPDDDDPDDDPCVPVVLVVVLVVLVVQLVVCVVVVPPVSNVVSVVVNVVSVVVNVVVVVVVVVVVVVVVVVVVVVVVVVVVVD